Protein AF-A0A2V9D4E3-F1 (afdb_monomer_lite)

pLDDT: mean 81.46, std 15.46, range [29.5, 98.25]

Sequence (294 aa):
MSTGMGDPSKTGMSRGAMQSVETMTERMLYWLSLNTQVRALAERLLERFAVTVGDLPASAAHHHAEPGGLYRHSLEVALKALEEFEGNIAMELRSDGSVDSFRSSHNRPRWQYATFIAALCHDLGKLFELEVRGKGETWCPLDEPYAEFGRRTKTPVASWRPDRQHGAHAYVSGFLIHHVLSRQDIAFMGLPRVLHLGSCLADAHSKESASALSQMVSRGDQASVEQAQPAIAVQPDSKVGRLLQTFQELIANGEMGVNGPGAQVYVEGDKAAVVVPISIAMARDRLAAKRIVL

Foldseek 3Di:
DDDDQPDPVQQQDDPVLSVVLVVLLVLLLVLLVVDVLSSVLVSLLLSLLCQQCRQCALDCPAQRRGGCSLQSLLSLLLSQLSVVCVVDQPFDADPVRHTPPVCSVVQSSLVSSLLNLLSNLQQSLVVVQKWKDAPRDTDDSLPGGPNVVCVVRVDIDIDGDPPDDPLPSRACSLSNCVSRDDPSSCVSNDDVSVVVSNCLSRDSPPVVDQDPSVVSSVVSSVVSSVVSPDPPPLPCPDPVNLLVVLLVVCVVVCVAPEPDDVHQWYDDDPDIDGNPPVSVVSSCVVCVVVVHDD

Structure (mmCIF, N/CA/C/O backbone):
data_AF-A0A2V9D4E3-F1
#
_entry.id   AF-A0A2V9D4E3-F1
#
loop_
_atom_site.group_PDB
_atom_site.id
_atom_site.type_symbol
_atom_site.label_atom_id
_atom_site.label_alt_id
_atom_site.label_comp_id
_atom_site.label_asym_id
_atom_site.label_entity_id
_atom_site.label_seq_id
_atom_site.pdbx_PDB_ins_code
_atom_site.Cartn_x
_atom_site.Cartn_y
_atom_site.Cartn_z
_atom_site.occupancy
_atom_site.B_iso_or_equiv
_atom_site.auth_seq_id
_atom_site.auth_comp_id
_atom_site.auth_asym_id
_atom_site.auth_atom_id
_atom_site.pdbx_PDB_model_num
ATOM 1 N N . MET A 1 1 ? -9.207 21.050 -18.126 1.00 31.72 1 MET A N 1
ATOM 2 C CA . MET A 1 1 ? -10.172 20.897 -17.019 1.00 31.72 1 MET A CA 1
ATOM 3 C C . MET A 1 1 ? -9.475 20.089 -15.944 1.00 31.72 1 MET A C 1
ATOM 5 O O . MET A 1 1 ? -9.058 18.979 -16.232 1.00 31.72 1 MET A O 1
ATOM 9 N N . SER A 1 2 ? -9.221 20.717 -14.797 1.00 29.50 2 SER A N 1
ATOM 10 C CA . SER A 1 2 ? -8.464 20.157 -13.674 1.00 29.50 2 SER A CA 1
ATOM 11 C C . SER A 1 2 ? -9.203 18.945 -13.101 1.00 29.50 2 SER A C 1
ATOM 13 O O . SER A 1 2 ? -10.293 19.099 -12.553 1.00 29.50 2 SER A O 1
ATOM 15 N N . THR A 1 3 ? -8.668 17.741 -13.297 1.00 31.36 3 THR A N 1
ATOM 16 C CA . THR A 1 3 ? -9.138 16.527 -12.622 1.00 31.36 3 THR A CA 1
ATOM 17 C C . THR A 1 3 ? -8.530 16.530 -11.230 1.00 31.36 3 THR A C 1
ATOM 19 O O . THR A 1 3 ? -7.316 16.416 -11.086 1.00 31.36 3 THR A O 1
ATOM 22 N N . GLY A 1 4 ? -9.376 16.778 -10.230 1.00 30.09 4 GLY A N 1
ATOM 23 C CA . GLY A 1 4 ? -8.972 16.894 -8.839 1.00 30.09 4 GLY A CA 1
ATOM 24 C C . GLY A 1 4 ? -8.319 15.613 -8.342 1.00 30.09 4 GLY A C 1
ATOM 25 O O . GLY A 1 4 ? -8.959 14.565 -8.320 1.00 30.09 4 GLY A O 1
ATOM 26 N N . MET A 1 5 ? -7.067 15.757 -7.910 1.00 39.12 5 MET A N 1
ATOM 27 C CA . MET A 1 5 ? -6.419 14.882 -6.938 1.00 39.12 5 MET A CA 1
ATOM 28 C C . MET A 1 5 ? -7.439 14.591 -5.830 1.00 39.12 5 MET A C 1
ATOM 30 O O . MET A 1 5 ? -8.065 15.528 -5.324 1.00 39.12 5 MET A O 1
ATOM 34 N N . GLY A 1 6 ? -7.678 13.314 -5.521 1.00 40.91 6 GLY A N 1
ATOM 35 C CA . GLY A 1 6 ? -8.657 12.903 -4.514 1.00 40.91 6 GLY A CA 1
ATOM 36 C C . GLY A 1 6 ? -8.494 13.720 -3.231 1.00 40.91 6 GLY A C 1
ATOM 37 O O . GLY A 1 6 ? -7.440 13.681 -2.609 1.00 40.91 6 GLY A O 1
ATOM 38 N N . ASP A 1 7 ? -9.523 14.499 -2.895 1.00 42.72 7 ASP A N 1
ATOM 39 C CA . ASP A 1 7 ? -9.506 15.483 -1.814 1.00 42.72 7 ASP A CA 1
ATOM 40 C C . ASP A 1 7 ? -9.084 14.839 -0.471 1.00 42.72 7 ASP A C 1
ATOM 42 O O . ASP A 1 7 ? -9.860 14.054 0.093 1.00 42.72 7 ASP A O 1
ATOM 46 N N . PRO A 1 8 ? -7.885 15.164 0.060 1.00 41.62 8 PRO A N 1
ATOM 47 C CA . PRO A 1 8 ? -7.390 14.610 1.314 1.00 41.62 8 PRO A CA 1
ATOM 48 C C . PRO A 1 8 ? -8.209 15.060 2.532 1.00 41.62 8 PRO A C 1
ATOM 50 O O . PRO A 1 8 ? -8.033 14.514 3.616 1.00 41.62 8 PRO A O 1
ATOM 53 N N . SER A 1 9 ? -9.147 16.006 2.388 1.00 40.81 9 SER A N 1
ATOM 54 C CA . SER A 1 9 ? -10.051 16.411 3.474 1.00 40.81 9 SER A CA 1
ATOM 55 C C . SER A 1 9 ? -11.033 15.311 3.910 1.00 40.81 9 SER A C 1
ATOM 57 O O . SER A 1 9 ? -11.685 15.439 4.947 1.00 40.81 9 SER A O 1
ATOM 59 N N . LYS A 1 10 ? -11.137 14.210 3.151 1.00 46.00 10 LYS A N 1
ATOM 60 C CA . LYS A 1 10 ? -12.087 13.112 3.402 1.00 46.00 10 LYS A CA 1
ATOM 61 C C . LYS A 1 10 ? -11.540 11.963 4.256 1.00 46.00 10 LYS A C 1
ATOM 63 O O . LYS A 1 10 ? -12.295 11.040 4.540 1.00 46.00 10 LYS A O 1
ATOM 68 N N . THR A 1 11 ? -10.273 12.003 4.673 1.00 52.34 11 THR A N 1
ATOM 69 C CA . THR A 1 11 ? -9.617 10.928 5.449 1.00 52.34 11 THR A CA 1
ATOM 70 C C . THR A 1 11 ? -9.711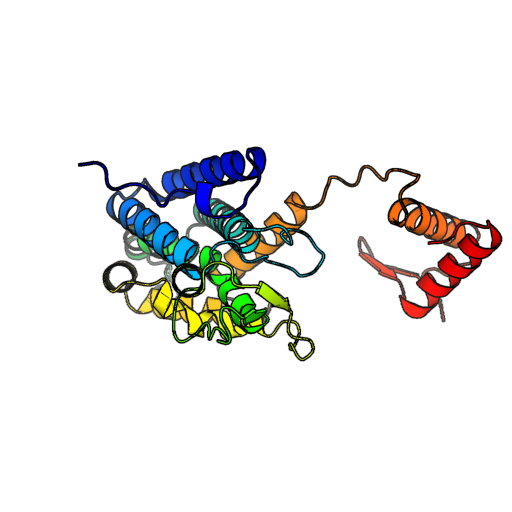 11.103 6.970 1.00 52.34 11 THR A C 1
ATOM 72 O O . THR A 1 11 ? -9.122 10.325 7.712 1.00 52.34 11 THR A O 1
ATOM 75 N N . GLY A 1 12 ? -10.408 12.134 7.466 1.00 56.38 12 GLY A N 1
ATOM 76 C CA . GLY A 1 12 ? -10.521 12.400 8.910 1.00 56.38 12 GLY A CA 1
ATOM 77 C C . GLY A 1 12 ? -9.199 12.800 9.588 1.00 56.38 12 GLY A C 1
ATOM 78 O O . GLY A 1 12 ? -9.127 12.860 10.815 1.00 56.38 12 GLY A O 1
ATOM 79 N N . MET A 1 13 ? -8.153 13.075 8.803 1.00 63.69 13 MET A N 1
ATOM 80 C CA . MET A 1 13 ? -6.807 13.380 9.285 1.00 63.69 13 MET A CA 1
ATOM 81 C C . MET A 1 13 ? -6.700 14.801 9.855 1.00 63.69 13 MET A C 1
ATOM 83 O O . MET A 1 13 ? -7.366 15.736 9.409 1.00 63.69 13 MET A O 1
ATOM 87 N N . SER A 1 14 ? -5.810 14.993 10.834 1.00 72.12 14 SER A N 1
ATOM 88 C CA . SER A 1 14 ? -5.508 16.330 11.361 1.00 72.12 14 SER A CA 1
ATOM 89 C C . SER A 1 14 ? -4.798 17.199 10.313 1.00 72.12 14 SER A C 1
ATOM 91 O O . SER A 1 14 ? -4.088 16.694 9.443 1.00 72.12 14 SER A O 1
ATOM 93 N N . ARG A 1 15 ? -4.911 18.529 10.428 1.00 66.50 15 ARG A N 1
ATOM 94 C CA . ARG A 1 15 ? -4.305 19.480 9.473 1.00 66.50 15 ARG A CA 1
ATOM 95 C C . ARG A 1 15 ? -2.789 19.298 9.303 1.00 66.50 15 ARG A C 1
ATOM 97 O O . ARG A 1 15 ? -2.284 19.420 8.194 1.00 66.50 15 ARG A O 1
ATOM 104 N N . GLY A 1 16 ? -2.069 18.990 10.385 1.00 67.81 16 GLY A N 1
ATOM 105 C CA . GLY A 1 16 ? -0.629 18.707 10.323 1.00 67.81 16 GLY A CA 1
ATOM 106 C C . GLY A 1 16 ? -0.314 17.372 9.640 1.00 67.81 16 GLY A C 1
ATOM 107 O O . GLY A 1 16 ? 0.638 17.283 8.869 1.00 67.81 16 GLY A O 1
ATOM 108 N N . ALA A 1 17 ? -1.146 16.349 9.858 1.00 68.88 17 ALA A N 1
ATOM 109 C CA . ALA A 1 17 ? -1.000 15.061 9.184 1.00 68.88 17 ALA A CA 1
ATOM 110 C C . ALA A 1 17 ? -1.290 15.170 7.676 1.00 68.88 17 ALA A C 1
ATOM 112 O O . ALA A 1 17 ? -0.569 14.579 6.878 1.00 68.88 17 ALA A O 1
ATOM 113 N N . MET A 1 18 ? -2.272 15.988 7.278 1.00 68.44 18 MET A N 1
ATOM 114 C CA . MET A 1 18 ? -2.552 16.281 5.867 1.00 68.44 18 MET A CA 1
ATOM 115 C C . MET A 1 18 ? -1.354 16.934 5.162 1.00 68.44 18 MET A C 1
ATOM 117 O O . MET A 1 18 ? -0.937 16.457 4.113 1.00 68.44 18 MET A O 1
ATOM 121 N N . GLN A 1 19 ? -0.739 17.958 5.764 1.00 67.31 19 GLN A N 1
ATOM 122 C CA . GLN A 1 19 ? 0.447 18.621 5.193 1.00 67.31 19 GLN A CA 1
ATOM 123 C C . GLN A 1 19 ? 1.634 17.662 5.037 1.00 67.31 19 GLN A C 1
ATOM 125 O O . GLN A 1 19 ? 2.362 17.707 4.044 1.00 67.31 19 GLN A O 1
ATOM 130 N N . SER A 1 20 ? 1.821 16.761 6.005 1.00 82.44 20 SER A N 1
ATOM 131 C CA . SER A 1 20 ? 2.841 15.718 5.918 1.00 82.44 20 SER A CA 1
ATOM 132 C C . SER A 1 20 ? 2.561 14.747 4.766 1.00 82.44 20 SER A C 1
ATOM 134 O O . SER A 1 20 ? 3.482 14.434 4.015 1.00 82.44 20 SER A O 1
ATOM 136 N N . VAL A 1 21 ? 1.313 14.300 4.592 1.00 84.38 21 VAL A N 1
ATOM 137 C CA . VAL A 1 21 ? 0.895 13.419 3.486 1.00 84.38 21 VAL A CA 1
ATOM 138 C C . VAL A 1 21 ? 1.086 14.077 2.122 1.00 84.38 21 VAL A C 1
ATOM 140 O O . VAL A 1 21 ? 1.607 13.434 1.209 1.00 84.38 21 VAL A O 1
ATOM 143 N N . GLU A 1 22 ? 0.715 15.349 1.981 1.00 85.06 22 GLU A N 1
ATOM 144 C CA . GLU A 1 22 ? 0.925 16.121 0.750 1.00 85.06 22 GLU A CA 1
ATOM 145 C C . GLU A 1 22 ? 2.418 16.193 0.410 1.00 85.06 22 GLU A C 1
ATOM 147 O O . GLU A 1 22 ? 2.824 15.809 -0.686 1.00 85.06 22 GLU A O 1
ATOM 152 N N . THR A 1 23 ? 3.252 16.545 1.393 1.00 88.06 23 THR A N 1
ATOM 153 C CA . THR A 1 23 ? 4.711 16.626 1.223 1.00 88.06 23 THR A CA 1
ATOM 154 C C . THR A 1 23 ? 5.321 15.279 0.811 1.00 88.06 23 THR A C 1
ATOM 156 O O . THR A 1 2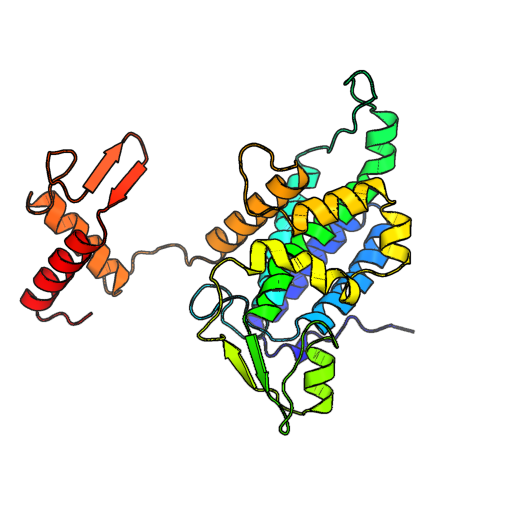3 ? 6.194 15.219 -0.055 1.00 88.06 23 THR A O 1
ATOM 159 N N . MET A 1 24 ? 4.880 14.172 1.420 1.00 89.31 24 MET A N 1
ATOM 160 C CA . MET A 1 24 ? 5.354 12.829 1.060 1.00 89.31 24 MET A CA 1
ATOM 161 C C . MET A 1 24 ? 4.934 12.446 -0.354 1.00 89.31 24 MET A C 1
ATOM 163 O O . MET A 1 24 ? 5.763 11.975 -1.131 1.00 89.31 24 MET A O 1
ATOM 167 N N . THR A 1 25 ? 3.677 12.715 -0.702 1.00 89.00 25 THR A N 1
ATOM 168 C CA . THR A 1 25 ? 3.134 12.458 -2.038 1.00 89.00 25 THR A CA 1
ATOM 169 C C . THR A 1 25 ? 3.933 13.212 -3.098 1.00 89.00 25 THR A C 1
ATOM 171 O O . THR A 1 25 ? 4.367 12.616 -4.081 1.00 89.00 25 THR A O 1
ATOM 174 N N . GLU A 1 26 ? 4.215 14.496 -2.878 1.00 88.81 26 GLU A N 1
ATOM 175 C CA . GLU A 1 26 ? 5.028 15.306 -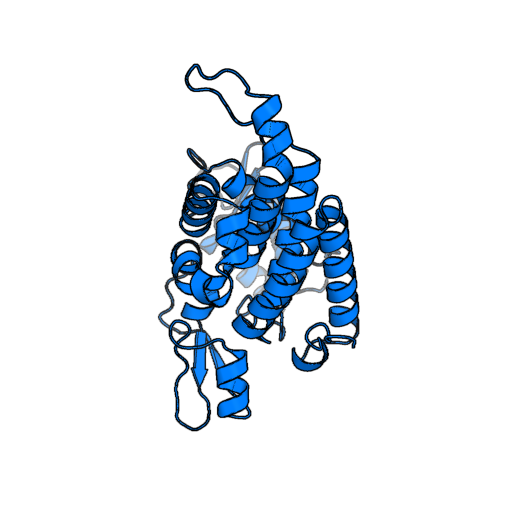3.789 1.00 88.81 26 GLU A CA 1
ATOM 176 C C . GLU A 1 26 ? 6.441 14.743 -3.967 1.00 88.81 26 GLU A C 1
ATOM 178 O O . GLU A 1 26 ? 6.921 14.631 -5.096 1.00 88.81 26 GLU A O 1
ATOM 183 N N . ARG A 1 27 ? 7.097 14.327 -2.877 1.00 90.31 27 ARG A N 1
ATOM 184 C CA . ARG A 1 27 ? 8.435 13.713 -2.929 1.00 90.31 27 ARG A CA 1
ATOM 185 C C . ARG A 1 27 ? 8.438 12.381 -3.674 1.00 90.31 27 ARG A C 1
ATOM 187 O O . ARG A 1 27 ? 9.334 12.131 -4.476 1.00 90.31 27 ARG A O 1
ATOM 194 N N . MET A 1 28 ? 7.436 11.535 -3.451 1.00 91.00 28 MET A N 1
ATOM 195 C CA . MET A 1 28 ? 7.287 10.270 -4.175 1.00 91.00 28 MET A CA 1
ATOM 196 C C . MET A 1 28 ? 7.072 10.515 -5.669 1.00 91.00 28 MET A C 1
ATOM 198 O O . MET A 1 28 ? 7.752 9.925 -6.508 1.00 91.00 28 MET A O 1
ATOM 202 N N . LEU A 1 29 ? 6.166 11.432 -6.014 1.00 88.94 29 LEU A N 1
ATOM 203 C CA . LEU A 1 29 ? 5.900 11.802 -7.402 1.00 88.94 29 LEU A CA 1
ATOM 204 C C . LEU A 1 29 ? 7.097 12.491 -8.061 1.00 88.94 29 LEU A C 1
ATOM 206 O O . LEU A 1 29 ? 7.265 12.363 -9.272 1.00 88.94 29 LEU A O 1
ATOM 210 N N . TYR A 1 30 ? 7.945 13.183 -7.296 1.00 87.50 30 TYR A N 1
ATOM 211 C CA . TYR A 1 30 ? 9.222 13.708 -7.773 1.00 87.50 30 TYR A CA 1
ATOM 212 C C . TYR A 1 30 ? 10.166 12.575 -8.188 1.00 87.50 30 TYR A C 1
ATOM 214 O O . TYR A 1 30 ? 10.649 12.591 -9.320 1.00 87.50 30 TYR A O 1
ATOM 222 N N . TRP A 1 31 ? 10.355 11.549 -7.352 1.00 85.31 31 TRP A N 1
ATOM 223 C CA . TRP A 1 31 ? 11.180 10.388 -7.715 1.00 85.31 31 TRP A CA 1
ATOM 224 C C . TRP A 1 31 ? 10.677 9.681 -8.978 1.00 85.31 31 TRP A C 1
ATOM 226 O O . TRP A 1 31 ? 11.457 9.321 -9.860 1.00 85.31 31 TRP A O 1
ATOM 236 N N . LEU A 1 32 ? 9.357 9.568 -9.113 1.00 86.50 32 LEU A N 1
ATOM 237 C CA . LEU A 1 32 ? 8.693 8.944 -10.257 1.00 86.50 32 LEU A CA 1
ATOM 238 C C . LEU A 1 32 ? 8.622 9.855 -11.500 1.00 86.50 32 LEU A C 1
ATOM 240 O O . LEU A 1 32 ? 8.250 9.397 -12.580 1.00 86.50 32 LEU A O 1
ATOM 244 N N . SER A 1 33 ? 8.981 11.140 -11.382 1.00 80.94 33 SER A N 1
ATOM 245 C CA . SER A 1 33 ? 8.822 12.138 -12.454 1.00 80.94 33 SER A CA 1
ATOM 246 C C . SER A 1 33 ? 9.849 12.047 -13.577 1.00 80.94 33 SER A C 1
ATOM 248 O O . SER A 1 33 ? 9.612 12.604 -14.649 1.00 80.94 33 SER A O 1
ATOM 250 N N . LEU A 1 34 ? 10.938 11.293 -13.383 1.00 76.94 34 LEU A N 1
ATOM 251 C CA . LEU A 1 34 ? 11.935 11.037 -14.429 1.00 76.94 34 LEU A CA 1
ATOM 252 C C . LEU A 1 34 ? 11.320 10.359 -15.665 1.00 76.94 34 LEU A C 1
ATOM 254 O O . LEU A 1 34 ? 11.857 10.460 -16.767 1.00 76.94 34 LEU A O 1
ATOM 258 N N . ASN A 1 35 ? 10.170 9.701 -15.497 1.00 84.81 35 ASN A N 1
ATOM 259 C CA . ASN A 1 35 ? 9.340 9.216 -16.583 1.00 84.81 35 ASN A CA 1
ATOM 260 C C . ASN A 1 35 ? 7.903 9.741 -16.415 1.00 84.81 35 ASN A C 1
ATOM 262 O O . ASN A 1 35 ? 7.187 9.371 -15.486 1.00 84.81 35 ASN A O 1
ATOM 266 N N . THR A 1 36 ? 7.450 10.583 -17.346 1.00 88.50 36 THR A N 1
ATOM 267 C CA . THR A 1 36 ? 6.125 11.227 -17.276 1.00 88.50 36 THR A CA 1
ATOM 268 C C . THR A 1 36 ? 4.966 10.230 -17.299 1.00 88.50 36 THR A C 1
ATOM 270 O O . THR A 1 36 ? 3.938 10.469 -16.664 1.00 88.50 36 THR A O 1
ATOM 273 N N . GLN A 1 37 ? 5.131 9.088 -17.976 1.00 92.44 37 GLN A N 1
ATOM 274 C CA . GLN A 1 37 ? 4.147 8.009 -17.959 1.00 92.44 37 GLN A CA 1
ATOM 275 C C . GLN A 1 37 ? 4.065 7.364 -16.570 1.00 92.44 37 GLN A C 1
ATOM 277 O O . GLN A 1 37 ? 2.959 7.138 -16.085 1.00 92.44 37 GLN A O 1
ATOM 282 N N . VAL A 1 38 ? 5.208 7.109 -15.919 1.00 92.88 38 VAL A N 1
ATOM 283 C CA . VAL A 1 38 ? 5.257 6.543 -14.558 1.00 92.88 38 VAL A CA 1
ATOM 284 C C . VAL A 1 38 ? 4.566 7.465 -13.568 1.00 92.88 38 VAL A C 1
ATOM 286 O O . VAL A 1 38 ? 3.699 7.010 -12.827 1.00 92.88 38 VAL A O 1
ATOM 289 N N . ARG A 1 39 ? 4.886 8.763 -13.595 1.00 93.56 39 ARG A N 1
ATOM 290 C CA . ARG A 1 39 ? 4.235 9.749 -12.727 1.00 93.56 39 ARG A CA 1
ATOM 291 C C . ARG A 1 39 ? 2.714 9.730 -12.879 1.00 93.56 39 ARG A C 1
ATOM 293 O O . ARG A 1 39 ? 2.007 9.609 -11.886 1.00 93.56 39 ARG A O 1
ATOM 300 N N . ALA A 1 40 ? 2.213 9.778 -14.114 1.00 94.81 40 ALA A N 1
ATOM 301 C CA . ALA A 1 40 ? 0.775 9.787 -14.371 1.00 94.81 40 ALA A CA 1
ATOM 302 C C . ALA A 1 40 ? 0.083 8.480 -13.932 1.00 94.81 40 ALA A C 1
ATOM 304 O O . ALA A 1 40 ? -1.072 8.499 -13.506 1.00 94.81 40 ALA A O 1
ATOM 305 N N . LEU A 1 41 ? 0.762 7.333 -14.052 1.00 97.56 41 LEU A N 1
ATOM 306 C CA . LEU A 1 41 ? 0.258 6.055 -13.542 1.00 97.56 41 LEU A CA 1
ATOM 307 C C . LEU A 1 41 ? 0.239 6.032 -12.009 1.00 97.56 41 LEU A C 1
ATOM 309 O O . LEU A 1 41 ? -0.729 5.554 -11.421 1.00 97.56 41 LEU A O 1
ATOM 313 N N . ALA A 1 42 ? 1.272 6.575 -11.366 1.00 97.12 42 ALA A N 1
ATOM 314 C CA . ALA A 1 42 ? 1.369 6.659 -9.916 1.00 97.12 42 ALA A CA 1
ATOM 315 C C . ALA A 1 42 ? 0.295 7.566 -9.305 1.00 97.12 42 ALA A C 1
ATOM 317 O O . ALA A 1 42 ? -0.359 7.147 -8.358 1.00 97.12 42 ALA A O 1
ATOM 318 N N . GLU A 1 43 ? 0.038 8.742 -9.886 1.00 96.38 43 GLU A N 1
ATOM 319 C CA . GLU A 1 43 ? -1.037 9.653 -9.455 1.00 96.38 43 GLU A CA 1
ATOM 320 C C . GLU A 1 43 ? -2.398 8.938 -9.441 1.00 96.38 43 GLU A C 1
ATOM 322 O O . GLU A 1 43 ? -3.078 8.892 -8.417 1.00 96.38 43 GLU A O 1
ATOM 327 N N . ARG A 1 44 ? -2.754 8.262 -10.542 1.00 97.88 44 ARG A N 1
ATOM 328 C CA . ARG A 1 44 ? -4.011 7.499 -10.622 1.00 97.88 44 ARG A CA 1
ATOM 329 C C . ARG A 1 44 ? -4.049 6.308 -9.661 1.00 97.88 44 ARG A C 1
ATOM 331 O O . ARG A 1 44 ? -5.126 5.899 -9.234 1.00 97.88 44 ARG A O 1
ATOM 338 N N . LEU A 1 45 ? -2.903 5.689 -9.385 1.00 98.19 45 LEU A N 1
ATOM 339 C CA . LEU A 1 45 ? -2.818 4.554 -8.468 1.00 98.19 45 LEU A CA 1
ATOM 340 C C . LEU A 1 45 ? -3.000 4.999 -7.016 1.00 98.19 45 LEU A C 1
ATOM 342 O O . LEU A 1 45 ? -3.728 4.338 -6.282 1.00 98.19 45 LEU A O 1
ATOM 346 N N . LEU A 1 46 ? -2.425 6.142 -6.631 1.00 97.81 46 LEU A N 1
ATOM 347 C CA . LEU A 1 46 ? -2.638 6.759 -5.321 1.00 97.81 46 LEU A CA 1
ATOM 348 C C . LEU A 1 46 ? -4.117 7.073 -5.077 1.00 97.81 46 LEU A C 1
ATOM 350 O O . LEU A 1 46 ? -4.623 6.793 -3.996 1.00 97.81 46 LEU A O 1
ATOM 354 N N . GLU A 1 47 ? -4.836 7.569 -6.088 1.00 97.25 47 GLU A N 1
ATOM 355 C CA . GLU A 1 47 ? -6.284 7.800 -5.993 1.00 97.25 47 GLU A CA 1
ATOM 356 C C . GLU A 1 47 ? -7.059 6.503 -5.718 1.00 97.25 47 GLU A C 1
ATOM 358 O O . GLU A 1 47 ? -7.893 6.453 -4.812 1.00 97.25 47 GLU A O 1
ATOM 363 N N . ARG A 1 48 ? -6.766 5.426 -6.462 1.00 98.25 48 ARG A N 1
ATOM 364 C CA . ARG A 1 48 ? -7.397 4.112 -6.236 1.00 98.25 48 ARG A CA 1
ATOM 365 C C . ARG A 1 48 ? -7.048 3.544 -4.866 1.00 98.25 48 ARG A C 1
ATOM 367 O O . ARG A 1 48 ? -7.921 3.009 -4.182 1.00 98.25 48 ARG A O 1
ATOM 374 N N . PHE A 1 49 ? -5.799 3.696 -4.440 1.00 98.25 49 PHE A N 1
ATOM 375 C CA . PHE A 1 49 ? -5.350 3.265 -3.124 1.00 98.25 49 PHE A CA 1
ATOM 376 C C . PHE A 1 49 ? -6.074 4.027 -2.005 1.00 98.25 49 PHE A C 1
ATOM 378 O O . PHE A 1 49 ? -6.628 3.398 -1.108 1.00 98.25 49 PHE A O 1
ATOM 385 N N . ALA A 1 50 ? -6.188 5.355 -2.108 1.00 96.88 50 ALA A N 1
ATOM 386 C CA . ALA A 1 50 ? -6.933 6.185 -1.159 1.00 96.88 50 ALA A CA 1
ATOM 387 C C . ALA A 1 50 ? -8.413 5.776 -1.059 1.00 96.88 50 ALA A C 1
ATOM 389 O O . ALA A 1 50 ? -8.972 5.729 0.034 1.00 96.88 50 ALA A O 1
ATOM 390 N N . VAL A 1 51 ? -9.050 5.422 -2.180 1.00 96.81 51 VAL A N 1
ATOM 391 C CA . VAL A 1 51 ? -10.426 4.889 -2.196 1.00 96.81 51 VAL A CA 1
ATOM 392 C C . VAL A 1 51 ? -10.509 3.499 -1.550 1.00 96.81 51 VAL A C 1
ATOM 394 O O . VAL A 1 51 ? -11.496 3.190 -0.879 1.00 96.81 51 VAL A O 1
ATOM 397 N N . THR A 1 52 ? -9.471 2.677 -1.716 1.00 97.81 52 THR A N 1
ATOM 398 C CA . THR A 1 52 ? -9.389 1.316 -1.161 1.00 97.81 52 THR A CA 1
ATOM 399 C C . THR A 1 52 ? -9.290 1.321 0.359 1.00 97.81 52 THR A C 1
ATOM 401 O O . THR A 1 52 ? -10.031 0.578 0.999 1.00 97.81 52 THR A O 1
ATOM 404 N N . VAL A 1 53 ? -8.424 2.163 0.934 1.00 96.44 53 VAL A N 1
ATOM 405 C CA . VAL A 1 53 ? -8.134 2.153 2.381 1.00 96.44 53 VAL A CA 1
ATOM 406 C C . VAL A 1 53 ? -8.858 3.247 3.174 1.00 96.44 53 VAL A C 1
ATOM 408 O O . VAL A 1 53 ? -9.085 3.077 4.366 1.00 96.44 53 VAL A O 1
ATOM 411 N N . GLY A 1 54 ? -9.240 4.359 2.538 1.00 93.56 54 GLY A N 1
ATOM 412 C CA . GLY A 1 54 ? -9.921 5.495 3.169 1.00 93.56 54 GLY A CA 1
ATOM 413 C C . GLY A 1 54 ? -9.265 5.988 4.461 1.00 93.56 54 GLY A C 1
ATOM 414 O O . GLY A 1 54 ? -8.081 6.317 4.479 1.00 93.56 54 GLY A O 1
ATOM 415 N N . ASP A 1 55 ? -10.056 6.071 5.532 1.00 92.06 55 ASP A N 1
ATOM 416 C CA . ASP A 1 55 ? -9.635 6.533 6.859 1.00 92.06 55 ASP A CA 1
ATOM 417 C C . ASP A 1 55 ? -9.294 5.388 7.830 1.00 92.06 55 ASP A C 1
ATOM 419 O O . ASP A 1 55 ? -9.188 5.611 9.037 1.00 92.06 55 ASP A O 1
ATOM 423 N N . LEU A 1 56 ? -9.078 4.167 7.328 1.00 93.62 56 LEU A N 1
ATOM 424 C CA . LEU A 1 56 ? -8.763 3.020 8.176 1.00 93.62 56 LEU A CA 1
ATOM 425 C C . LEU A 1 56 ? -7.418 3.194 8.919 1.00 93.62 56 LEU A C 1
ATOM 427 O O . LEU A 1 56 ? -6.446 3.715 8.353 1.00 93.62 56 LEU A O 1
ATOM 431 N N . PRO A 1 57 ? -7.329 2.731 10.181 1.00 90.69 57 PRO A N 1
ATOM 432 C CA . PRO A 1 57 ? -6.083 2.735 10.940 1.00 90.69 57 PRO A CA 1
ATOM 433 C C . PRO A 1 57 ? -5.140 1.620 10.465 1.00 90.69 57 PRO A C 1
ATOM 435 O O . PRO A 1 57 ? -5.583 0.551 10.044 1.00 90.69 57 PRO A O 1
ATOM 438 N N . ALA A 1 58 ? -3.828 1.831 10.585 1.00 84.75 58 ALA A N 1
ATOM 439 C CA . ALA A 1 58 ? -2.824 0.805 10.284 1.00 84.75 58 ALA A CA 1
ATOM 440 C C . ALA A 1 58 ? -2.542 -0.125 11.474 1.00 84.75 58 ALA A C 1
ATOM 442 O O . ALA A 1 58 ? -1.895 -1.158 11.304 1.00 84.75 58 ALA A O 1
ATOM 443 N N . SER A 1 59 ? -2.955 0.246 12.689 1.00 80.75 59 SER A N 1
ATOM 444 C CA . SER A 1 59 ? -2.730 -0.550 13.898 1.00 80.75 59 SER A CA 1
ATOM 445 C C . SER A 1 59 ? -3.810 -0.316 14.960 1.00 80.75 59 SER A C 1
ATOM 447 O O . SER A 1 59 ? -4.568 0.649 14.900 1.00 80.75 59 SER A O 1
ATOM 449 N N . ALA A 1 60 ? -3.912 -1.228 15.933 1.00 70.81 60 ALA A N 1
ATOM 450 C CA . ALA A 1 60 ? -4.948 -1.162 16.967 1.00 70.81 60 ALA A CA 1
ATOM 451 C C . ALA A 1 60 ? -4.630 -0.214 18.129 1.00 70.81 60 ALA A C 1
ATOM 453 O O . ALA A 1 60 ? -5.548 0.321 18.743 1.00 70.81 60 ALA A O 1
ATOM 454 N N . ALA A 1 61 ? -3.350 -0.041 18.460 1.00 62.78 61 ALA A N 1
ATOM 455 C CA . ALA A 1 61 ? -2.921 0.726 19.632 1.00 62.78 61 ALA A CA 1
ATOM 456 C C . ALA A 1 61 ? -1.501 1.309 19.499 1.00 62.78 61 ALA A C 1
ATOM 458 O O . ALA A 1 61 ? -0.924 1.749 20.493 1.00 62.78 61 ALA A O 1
ATOM 459 N N . HIS A 1 62 ? -0.911 1.274 18.303 1.00 66.75 62 HIS A N 1
ATOM 460 C CA . HIS A 1 62 ? 0.476 1.678 18.068 1.00 66.75 62 HIS A CA 1
ATOM 461 C C . HIS A 1 62 ? 0.543 2.887 17.128 1.00 66.75 62 HIS A C 1
ATOM 463 O O . HIS A 1 62 ? -0.449 3.586 16.918 1.00 66.75 62 HIS A O 1
ATOM 469 N N . HIS A 1 63 ? 1.728 3.147 16.574 1.00 71.75 63 HIS A N 1
ATOM 470 C CA . HIS A 1 63 ? 1.912 4.119 15.502 1.00 71.75 63 HIS A CA 1
ATOM 471 C C . HIS A 1 63 ? 0.908 3.847 14.371 1.00 71.75 63 HIS A C 1
ATOM 473 O O . HIS A 1 63 ? 0.602 2.689 14.064 1.00 71.75 63 HIS A O 1
ATOM 479 N N . HIS A 1 64 ? 0.345 4.918 13.812 1.00 80.38 64 HIS A N 1
ATOM 480 C CA . HIS A 1 64 ? -0.673 4.870 12.760 1.00 80.38 64 HIS A CA 1
ATOM 481 C C . HIS A 1 64 ? -2.034 4.275 13.173 1.00 80.38 64 HIS A C 1
ATOM 483 O O . HIS A 1 64 ? -2.765 3.759 12.327 1.00 80.38 64 HIS A O 1
ATOM 489 N N . ALA A 1 65 ? -2.397 4.321 14.460 1.00 81.81 65 ALA A N 1
ATOM 490 C CA . ALA A 1 65 ? -3.741 3.955 14.928 1.00 81.81 65 ALA A CA 1
ATOM 491 C C . ALA A 1 65 ? -4.793 5.061 14.697 1.00 81.81 65 ALA A C 1
ATOM 493 O O . ALA A 1 65 ? -5.984 4.839 14.910 1.00 81.81 65 ALA A O 1
ATOM 494 N N . GLU A 1 66 ? -4.370 6.259 14.287 1.00 85.62 66 GLU A N 1
ATOM 495 C CA . GLU A 1 66 ? -5.257 7.370 13.950 1.00 85.62 66 GLU A CA 1
ATOM 496 C C . GLU A 1 66 ? -6.060 7.132 12.653 1.00 85.62 66 GLU A C 1
ATOM 498 O O . GLU A 1 66 ? -5.644 6.335 11.804 1.00 85.62 66 GLU A O 1
ATOM 503 N N . PRO A 1 67 ? -7.183 7.853 12.449 1.00 86.81 67 PRO A N 1
ATOM 504 C CA . PRO A 1 67 ? -7.883 7.865 11.167 1.00 86.81 67 PRO A CA 1
ATOM 505 C C . PRO A 1 67 ? -6.946 8.224 10.006 1.00 86.81 67 PRO A C 1
ATOM 507 O O . PRO A 1 67 ? -6.190 9.196 10.081 1.00 86.81 67 PRO A O 1
ATOM 510 N N . GLY A 1 68 ? -6.976 7.418 8.945 1.00 89.81 68 GLY A N 1
ATOM 511 C CA . GLY A 1 68 ? -6.092 7.537 7.780 1.00 89.81 68 GLY A CA 1
ATOM 512 C C . GLY A 1 68 ? -4.669 7.018 8.007 1.00 89.81 68 GLY A C 1
ATOM 513 O O . GLY A 1 68 ? -3.818 7.158 7.124 1.00 89.81 68 GLY A O 1
ATOM 514 N N . GLY A 1 69 ? -4.394 6.400 9.160 1.00 91.25 69 GLY A N 1
ATOM 515 C CA . GLY A 1 69 ? -3.076 5.880 9.508 1.00 91.25 69 GLY A CA 1
ATOM 516 C C . GLY A 1 69 ? -2.545 4.860 8.499 1.00 91.25 69 GLY A C 1
ATOM 517 O O . GLY A 1 69 ? -1.363 4.904 8.167 1.00 91.25 69 GLY A O 1
ATOM 518 N N . LEU A 1 70 ? -3.401 3.990 7.942 1.00 93.38 70 LEU A N 1
ATOM 519 C CA . LEU A 1 70 ? -2.969 2.994 6.952 1.00 93.38 70 LEU A CA 1
ATOM 520 C C . LEU A 1 70 ? -2.502 3.640 5.646 1.00 93.38 70 LEU A C 1
ATOM 522 O O . LEU A 1 70 ? -1.473 3.248 5.094 1.00 93.38 70 LEU A O 1
ATOM 526 N N . TYR A 1 71 ? -3.228 4.657 5.175 1.00 95.25 71 TYR A N 1
ATOM 527 C CA . TYR A 1 71 ? -2.834 5.419 3.993 1.00 95.25 71 TYR A CA 1
ATOM 528 C C . TYR A 1 71 ? -1.482 6.100 4.219 1.00 95.25 71 TYR A C 1
ATOM 530 O O . TYR A 1 71 ? -0.568 5.957 3.411 1.00 95.25 71 TYR A O 1
ATOM 538 N N . ARG A 1 72 ? -1.336 6.782 5.361 1.00 93.19 72 ARG A N 1
ATOM 539 C CA . ARG A 1 72 ? -0.105 7.479 5.736 1.00 93.19 72 ARG A CA 1
ATOM 540 C C . ARG A 1 72 ? 1.101 6.540 5.819 1.00 93.19 72 ARG A C 1
ATOM 542 O O . ARG A 1 72 ? 2.102 6.816 5.166 1.00 93.19 72 ARG A O 1
ATOM 549 N N . HIS A 1 73 ? 0.990 5.446 6.575 1.00 93.25 73 HIS A N 1
ATOM 550 C CA . HIS A 1 73 ? 2.052 4.441 6.719 1.00 93.25 73 HIS A CA 1
ATOM 551 C C . HIS A 1 73 ? 2.505 3.923 5.354 1.00 93.25 73 HIS A C 1
ATOM 553 O O . HIS A 1 73 ? 3.687 3.926 5.031 1.00 93.25 73 HIS A O 1
ATOM 559 N N . SER A 1 74 ? 1.550 3.579 4.491 1.00 95.31 74 SER A N 1
ATOM 560 C CA . SER A 1 74 ? 1.846 3.063 3.152 1.00 95.31 74 SER A CA 1
ATOM 561 C C . SER A 1 74 ? 2.618 4.067 2.283 1.00 95.31 74 SER A C 1
ATOM 563 O O . SER A 1 74 ? 3.500 3.666 1.523 1.00 95.31 74 SER A O 1
ATOM 565 N N . LEU A 1 75 ? 2.336 5.372 2.405 1.00 95.81 75 LEU A N 1
ATOM 566 C CA . LEU A 1 75 ? 3.116 6.419 1.733 1.00 95.81 75 LEU A CA 1
ATOM 567 C C . LEU A 1 75 ? 4.530 6.554 2.307 1.00 95.81 75 LEU A C 1
ATOM 569 O O . LEU A 1 75 ? 5.476 6.744 1.544 1.00 95.81 75 LEU A O 1
ATOM 573 N N . GLU A 1 76 ? 4.688 6.444 3.626 1.00 93.75 76 GLU A N 1
ATOM 574 C CA . GLU A 1 76 ? 5.997 6.488 4.287 1.00 93.75 76 GLU A CA 1
ATOM 575 C C . GLU A 1 76 ? 6.885 5.331 3.801 1.00 93.75 76 GLU A C 1
ATOM 577 O O . GLU A 1 76 ? 8.005 5.571 3.337 1.00 93.75 76 GLU A O 1
ATOM 582 N N . VAL A 1 77 ? 6.356 4.101 3.790 1.00 94.81 77 VAL A N 1
ATOM 583 C CA . VAL A 1 77 ? 7.059 2.918 3.265 1.00 94.81 77 VAL A CA 1
ATOM 584 C C . VAL A 1 77 ? 7.382 3.078 1.780 1.00 94.81 77 VAL A C 1
ATOM 586 O O . VAL A 1 77 ? 8.510 2.817 1.360 1.00 94.81 77 VAL A O 1
ATOM 589 N N . ALA A 1 78 ? 6.433 3.560 0.973 1.00 96.12 78 ALA A N 1
ATOM 590 C CA . ALA A 1 78 ? 6.642 3.762 -0.458 1.00 96.12 78 ALA A CA 1
ATOM 591 C C . ALA A 1 78 ? 7.707 4.819 -0.773 1.00 96.12 78 ALA A C 1
ATOM 593 O O . ALA A 1 78 ? 8.540 4.601 -1.654 1.00 96.12 78 ALA A O 1
ATOM 594 N N . LEU A 1 79 ? 7.735 5.932 -0.038 1.00 94.50 79 LEU A N 1
ATOM 595 C CA . LEU A 1 79 ? 8.785 6.938 -0.175 1.00 94.50 79 LEU A CA 1
ATOM 596 C C . LEU A 1 79 ? 10.158 6.357 0.178 1.00 94.50 79 LEU A C 1
ATOM 598 O O . LEU A 1 79 ? 11.109 6.558 -0.574 1.00 94.50 79 LEU A O 1
ATOM 602 N N . LYS A 1 80 ? 10.261 5.610 1.281 1.00 92.50 80 LYS A N 1
ATOM 603 C CA . LYS A 1 80 ? 11.522 4.998 1.722 1.00 92.50 80 LYS A CA 1
ATOM 604 C C . LYS A 1 80 ? 12.036 3.953 0.738 1.00 92.50 80 LYS A C 1
ATOM 606 O O . LYS A 1 80 ? 13.210 3.979 0.379 1.00 92.50 80 LYS A O 1
ATOM 611 N N . ALA A 1 81 ? 11.152 3.091 0.242 1.00 93.00 81 ALA A N 1
ATOM 612 C CA . ALA A 1 81 ? 11.502 2.091 -0.758 1.00 93.00 81 ALA A CA 1
ATOM 613 C C . ALA A 1 81 ? 11.968 2.738 -2.077 1.00 93.00 81 ALA A C 1
ATOM 615 O O . ALA A 1 81 ? 12.896 2.240 -2.713 1.00 93.00 81 ALA A O 1
ATOM 616 N N . LEU A 1 82 ? 11.370 3.868 -2.479 1.00 92.25 82 LEU A N 1
ATOM 617 C CA . LEU A 1 82 ? 11.822 4.637 -3.643 1.00 92.25 82 LEU A CA 1
ATOM 618 C C . LEU A 1 82 ? 13.188 5.295 -3.420 1.00 92.25 82 LEU A C 1
ATOM 620 O O . LEU A 1 82 ? 14.046 5.197 -4.292 1.00 92.25 82 LEU A O 1
ATOM 624 N N . GLU A 1 83 ? 13.419 5.919 -2.262 1.00 90.69 83 GLU A N 1
ATOM 625 C CA . GLU A 1 83 ? 14.730 6.482 -1.900 1.00 90.69 83 GLU A CA 1
ATOM 626 C C . GLU A 1 83 ? 15.828 5.409 -1.952 1.00 90.69 83 GLU A C 1
ATOM 628 O O . GLU A 1 83 ? 16.911 5.632 -2.496 1.00 90.69 83 GLU A O 1
ATOM 633 N N . GLU A 1 84 ? 15.527 4.212 -1.450 1.00 90.06 84 GLU A N 1
ATOM 634 C CA . GLU A 1 84 ? 16.442 3.077 -1.490 1.00 90.06 84 GLU A CA 1
ATOM 635 C C . GLU A 1 84 ? 16.672 2.546 -2.915 1.00 90.06 84 GLU A C 1
ATOM 637 O O . GLU A 1 84 ? 17.804 2.216 -3.275 1.00 90.06 84 GLU A O 1
ATOM 642 N N . PHE A 1 85 ? 15.630 2.499 -3.749 1.00 89.00 85 PHE A N 1
ATOM 643 C CA . PHE A 1 85 ? 15.727 2.116 -5.162 1.00 89.00 85 PHE A CA 1
ATOM 644 C C . PHE A 1 85 ? 16.570 3.101 -5.993 1.00 89.00 85 PHE A C 1
ATOM 646 O O . PHE A 1 85 ? 17.204 2.731 -6.989 1.00 89.00 85 PHE A O 1
ATOM 653 N N . GLU A 1 86 ? 16.591 4.377 -5.615 1.00 84.81 86 GLU A N 1
ATOM 654 C CA . GLU A 1 86 ? 17.478 5.358 -6.241 1.00 84.81 86 GLU A CA 1
ATOM 655 C C . GLU A 1 86 ? 18.934 5.182 -5.815 1.00 84.81 86 GLU A C 1
ATOM 657 O O . GLU A 1 86 ? 19.830 5.334 -6.645 1.00 84.81 86 GLU A O 1
ATOM 662 N N . GLY A 1 87 ? 19.174 4.762 -4.571 1.00 79.00 87 GLY A N 1
ATOM 663 C CA . GLY A 1 87 ? 20.507 4.384 -4.098 1.00 79.00 87 GLY A CA 1
ATOM 664 C C . GLY A 1 87 ? 21.019 3.052 -4.660 1.00 79.00 87 GLY A C 1
ATOM 665 O O . GLY A 1 87 ? 22.230 2.863 -4.765 1.00 79.00 87 GLY A O 1
ATOM 666 N N . ASN A 1 88 ? 20.119 2.141 -5.050 1.00 75.06 88 ASN A N 1
ATOM 667 C CA . ASN A 1 88 ? 20.451 0.788 -5.496 1.00 75.06 88 ASN A CA 1
ATOM 668 C C . ASN A 1 88 ? 19.879 0.499 -6.889 1.00 75.06 88 ASN A C 1
ATOM 670 O O . ASN A 1 88 ? 18.677 0.309 -7.073 1.00 75.06 88 ASN A O 1
ATOM 674 N N . ILE A 1 89 ? 20.743 0.399 -7.901 1.00 60.53 89 ILE A N 1
ATOM 675 C CA . ILE A 1 89 ? 20.296 0.016 -9.243 1.00 60.53 89 ILE A CA 1
ATOM 676 C C . ILE A 1 89 ? 19.876 -1.459 -9.215 1.00 60.53 89 ILE A C 1
ATOM 678 O O . ILE A 1 89 ? 20.717 -2.341 -9.059 1.00 60.53 89 ILE A O 1
ATOM 682 N N . ALA A 1 90 ? 18.581 -1.738 -9.400 1.00 66.44 90 ALA A N 1
ATOM 683 C CA . ALA A 1 90 ? 18.104 -3.091 -9.674 1.00 66.44 90 ALA A CA 1
ATOM 684 C C . ALA A 1 90 ? 18.704 -3.572 -11.005 1.00 66.44 90 ALA A C 1
ATOM 686 O O . ALA A 1 90 ? 18.321 -3.104 -12.081 1.00 66.44 90 ALA A O 1
ATOM 687 N N . MET A 1 91 ? 19.681 -4.471 -10.916 1.00 74.06 91 MET A N 1
ATOM 688 C CA . MET A 1 91 ? 20.375 -5.034 -12.069 1.00 74.06 91 MET A CA 1
ATOM 689 C C . MET A 1 91 ? 19.629 -6.271 -12.557 1.00 74.06 91 MET A C 1
ATOM 691 O O . MET A 1 91 ? 19.423 -7.224 -11.808 1.00 74.06 91 MET A O 1
ATOM 695 N N . GLU A 1 92 ? 19.233 -6.271 -13.825 1.00 79.75 92 GLU A N 1
ATOM 696 C CA . GLU A 1 92 ? 18.727 -7.469 -14.478 1.00 79.75 92 GLU A CA 1
ATOM 697 C C . GLU A 1 92 ? 19.893 -8.312 -14.992 1.00 79.75 92 GLU A C 1
ATOM 699 O O . GLU A 1 92 ? 20.828 -7.802 -15.611 1.00 79.75 92 GLU A O 1
ATOM 704 N N . LEU A 1 93 ? 19.816 -9.618 -14.744 1.00 83.25 93 LEU A N 1
ATOM 705 C CA . LEU A 1 93 ? 20.813 -10.585 -15.184 1.00 83.25 93 LEU A CA 1
ATOM 706 C C . LEU A 1 93 ? 20.388 -11.250 -16.503 1.00 83.25 93 LEU A C 1
ATOM 708 O O . LEU A 1 93 ? 19.197 -11.387 -16.810 1.00 83.25 93 LEU A O 1
ATOM 712 N N . ARG A 1 94 ? 21.381 -11.662 -17.287 1.00 83.25 94 ARG A N 1
ATOM 713 C CA . ARG A 1 94 ? 21.266 -12.561 -18.437 1.00 83.25 94 ARG A CA 1
ATOM 714 C C . ARG A 1 94 ? 21.132 -14.010 -17.957 1.00 83.25 94 ARG A C 1
ATOM 716 O O . ARG A 1 94 ? 21.352 -14.317 -16.788 1.00 83.25 94 ARG A O 1
ATOM 723 N N . SER A 1 95 ? 20.809 -14.920 -18.875 1.00 86.12 95 SER A N 1
ATOM 724 C CA . SER A 1 95 ? 20.699 -16.358 -18.577 1.00 86.12 95 SER A CA 1
ATOM 725 C C . SER A 1 95 ? 22.007 -16.996 -18.099 1.00 86.12 95 SER A C 1
ATOM 727 O O . SER A 1 95 ? 21.965 -18.010 -17.417 1.00 86.12 95 SER A O 1
ATOM 729 N N . ASP A 1 96 ? 23.153 -16.409 -18.442 1.00 88.69 96 ASP A N 1
ATOM 730 C CA . ASP A 1 96 ? 24.482 -16.828 -17.980 1.00 88.69 96 ASP A CA 1
ATOM 731 C C . ASP A 1 96 ? 24.886 -16.202 -16.626 1.00 88.69 96 ASP A C 1
ATOM 733 O O . ASP A 1 96 ? 26.010 -16.391 -16.169 1.00 88.69 96 ASP A O 1
ATOM 737 N N . GLY A 1 97 ? 23.984 -15.447 -15.985 1.00 83.19 97 GLY A N 1
ATOM 738 C CA . GLY A 1 97 ? 24.225 -14.763 -14.713 1.00 83.19 97 GLY A CA 1
ATOM 739 C C . GLY A 1 97 ? 24.974 -13.432 -14.829 1.00 83.19 97 GLY A C 1
ATOM 740 O O . GLY A 1 97 ? 25.134 -12.747 -13.821 1.00 83.19 97 GLY A O 1
ATOM 741 N N . SER A 1 98 ? 25.406 -13.024 -16.027 1.00 85.12 98 SER A N 1
ATOM 742 C CA . SER A 1 98 ? 26.031 -11.714 -16.237 1.00 85.12 98 SER A CA 1
ATOM 743 C C . SER A 1 98 ? 25.007 -10.578 -16.175 1.00 85.12 98 SER A C 1
ATOM 745 O O . SER A 1 98 ? 23.823 -10.768 -16.439 1.00 85.12 98 SER A O 1
ATOM 747 N N . VAL A 1 99 ? 25.443 -9.364 -15.840 1.00 85.88 99 VAL A N 1
ATOM 748 C CA . VAL A 1 99 ? 24.566 -8.184 -15.835 1.00 85.88 99 VAL A CA 1
ATOM 749 C C . VAL A 1 99 ? 24.188 -7.791 -17.267 1.00 85.88 99 VAL A C 1
ATOM 751 O O . VAL A 1 99 ? 25.047 -7.604 -18.128 1.00 85.88 99 VAL A O 1
ATOM 754 N N . ASP A 1 100 ? 22.897 -7.573 -17.512 1.00 86.50 100 ASP A N 1
ATOM 755 C CA . ASP A 1 100 ? 22.398 -6.9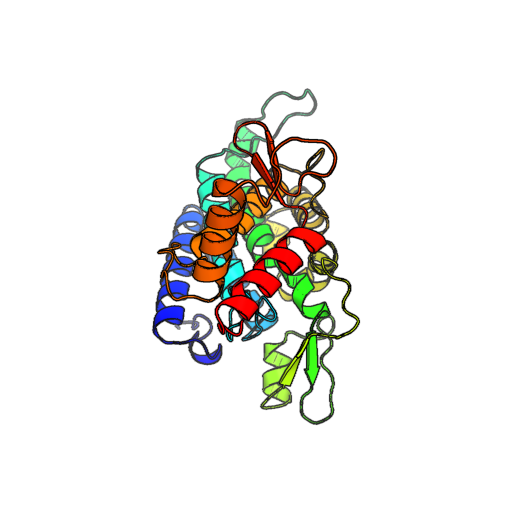50 -18.735 1.00 86.50 100 ASP A CA 1
ATOM 756 C C . ASP A 1 100 ? 22.187 -5.446 -18.528 1.00 86.50 100 ASP A C 1
ATOM 758 O O . ASP A 1 100 ? 21.090 -4.995 -18.195 1.00 86.50 100 ASP A O 1
ATOM 762 N N . SER A 1 101 ? 23.235 -4.644 -18.721 1.00 84.81 101 SER A N 1
ATOM 763 C CA . SER A 1 101 ? 23.184 -3.196 -18.469 1.00 84.81 101 SER A CA 1
ATOM 764 C C . SER A 1 101 ? 22.168 -2.464 -19.352 1.00 84.81 101 SER A C 1
ATOM 766 O O . SER A 1 101 ? 21.498 -1.541 -18.886 1.00 84.81 101 SER A O 1
ATOM 768 N N . PHE A 1 102 ? 22.015 -2.879 -20.616 1.00 82.12 102 PHE A N 1
ATOM 769 C CA . PHE A 1 102 ? 21.051 -2.262 -21.530 1.00 82.12 102 PHE A CA 1
ATOM 770 C C . PHE A 1 102 ? 19.624 -2.544 -21.071 1.00 82.12 102 PHE A C 1
ATOM 772 O O . PHE A 1 102 ? 18.814 -1.624 -20.929 1.00 82.12 102 PHE A O 1
ATOM 779 N N . ARG A 1 103 ? 19.332 -3.816 -20.783 1.00 85.12 103 ARG A N 1
ATOM 780 C CA . ARG A 1 103 ? 18.019 -4.230 -20.299 1.00 85.12 103 ARG A CA 1
ATOM 781 C C . ARG A 1 103 ? 17.718 -3.587 -18.947 1.00 85.12 103 ARG A C 1
ATOM 783 O O . ARG A 1 103 ? 16.649 -3.008 -18.812 1.00 85.12 103 ARG A O 1
ATOM 790 N N . SER A 1 104 ? 18.677 -3.567 -18.018 1.00 84.25 104 SER A N 1
ATOM 791 C CA . SER A 1 104 ? 18.567 -2.900 -16.709 1.00 84.25 104 SER A CA 1
ATOM 792 C C . SER A 1 104 ? 18.222 -1.416 -16.847 1.00 84.25 104 SER A C 1
ATOM 794 O O . SER A 1 104 ? 17.256 -0.954 -16.245 1.00 84.25 104 SER A O 1
ATOM 796 N N . SER A 1 105 ? 18.941 -0.677 -17.699 1.00 83.94 105 SER A N 1
ATOM 797 C CA . SER A 1 105 ? 18.672 0.744 -17.957 1.00 83.94 105 SER A CA 1
ATOM 798 C C . SER A 1 105 ? 17.281 0.963 -18.565 1.00 83.94 105 SER A C 1
ATOM 800 O O . SER A 1 105 ? 16.485 1.749 -18.049 1.00 83.94 105 SER A O 1
ATOM 802 N N . HIS A 1 106 ? 16.927 0.194 -19.600 1.00 87.06 106 HIS A N 1
ATOM 803 C CA . HIS A 1 106 ? 15.613 0.270 -20.247 1.00 87.06 106 HIS A CA 1
ATOM 804 C C . HIS A 1 106 ? 14.456 -0.073 -19.291 1.00 87.06 106 HIS A C 1
ATOM 806 O O . HIS A 1 106 ? 13.346 0.460 -19.394 1.00 87.06 106 HIS A O 1
ATOM 812 N N . ASN A 1 107 ? 14.698 -0.997 -18.364 1.00 90.62 107 ASN A N 1
ATOM 813 C CA . ASN A 1 107 ? 13.703 -1.536 -17.452 1.00 90.62 107 ASN A CA 1
ATOM 814 C C . ASN A 1 107 ? 13.642 -0.825 -16.103 1.00 90.62 107 ASN A C 1
ATOM 816 O O . ASN A 1 107 ? 12.677 -1.062 -15.369 1.00 90.62 107 ASN A O 1
ATOM 820 N N . ARG A 1 108 ? 14.593 0.065 -15.805 1.00 90.06 108 ARG A N 1
ATOM 821 C CA . ARG A 1 108 ? 14.677 0.795 -14.539 1.00 90.06 108 ARG A CA 1
ATOM 822 C C . ARG A 1 108 ? 13.369 1.504 -14.157 1.00 90.06 108 ARG A C 1
ATOM 824 O O . ARG A 1 108 ? 12.902 1.234 -13.056 1.00 90.06 108 ARG A O 1
ATOM 831 N N . PRO A 1 109 ? 12.698 2.295 -15.023 1.00 91.81 109 PRO A N 1
ATOM 832 C CA . PRO A 1 109 ? 11.463 2.994 -14.632 1.00 91.81 109 PRO A CA 1
ATOM 833 C C . PRO A 1 109 ? 10.311 2.050 -14.259 1.00 91.81 109 PRO A C 1
ATOM 835 O O . PRO A 1 109 ? 9.448 2.377 -13.454 1.00 91.81 109 PRO A O 1
ATOM 838 N N . ARG A 1 110 ? 10.291 0.848 -14.837 1.00 94.44 110 ARG A N 1
ATOM 839 C CA . ARG A 1 110 ? 9.265 -0.166 -14.557 1.00 94.44 110 ARG A CA 1
ATOM 840 C C . ARG A 1 110 ? 9.544 -0.913 -13.258 1.00 94.44 110 ARG A C 1
ATOM 842 O O . ARG A 1 110 ? 8.599 -1.277 -12.572 1.00 94.44 110 ARG A O 1
ATOM 849 N N . TRP A 1 111 ? 10.816 -1.120 -12.915 1.00 93.31 111 TRP A N 1
ATOM 850 C CA . TRP A 1 111 ? 11.197 -1.607 -11.590 1.00 93.31 111 TRP A CA 1
ATOM 851 C C . TRP A 1 111 ? 10.941 -0.568 -10.508 1.00 93.31 111 TRP A C 1
ATOM 853 O O . TRP A 1 111 ? 10.374 -0.920 -9.486 1.00 93.31 111 TRP A O 1
ATOM 863 N N . GLN A 1 112 ? 11.251 0.702 -10.772 1.00 93.25 112 GLN A N 1
ATOM 864 C CA . GLN A 1 112 ? 10.922 1.815 -9.881 1.00 93.25 112 GLN A CA 1
ATOM 865 C C . GLN A 1 112 ? 9.417 1.838 -9.576 1.00 93.25 112 GLN A C 1
ATOM 867 O O . GLN A 1 112 ? 9.002 1.909 -8.422 1.00 93.25 112 GLN A O 1
ATOM 872 N N . TYR A 1 113 ? 8.594 1.701 -10.620 1.00 96.31 113 TYR A N 1
ATOM 873 C CA . TYR A 1 113 ? 7.145 1.652 -10.477 1.00 96.31 113 TYR A CA 1
ATOM 874 C C . TYR A 1 113 ? 6.661 0.398 -9.730 1.00 96.31 113 TYR A C 1
ATOM 876 O O . TYR A 1 113 ? 5.787 0.502 -8.875 1.00 96.31 113 TYR A O 1
ATOM 884 N N . ALA A 1 114 ? 7.257 -0.771 -9.983 1.00 95.50 114 ALA A N 1
ATOM 885 C CA . ALA A 1 114 ? 6.957 -1.989 -9.228 1.00 95.50 114 ALA A CA 1
ATOM 886 C C . ALA A 1 114 ? 7.323 -1.857 -7.737 1.00 95.50 114 ALA A C 1
ATOM 888 O O . ALA A 1 114 ? 6.543 -2.290 -6.893 1.00 95.50 114 ALA A O 1
ATOM 889 N N . THR A 1 115 ? 8.450 -1.211 -7.410 1.00 94.88 115 THR A N 1
ATOM 890 C CA . THR A 1 115 ? 8.853 -0.880 -6.031 1.00 94.88 115 THR A CA 1
ATOM 891 C C . THR A 1 115 ? 7.833 0.009 -5.344 1.00 94.88 115 THR A C 1
ATOM 893 O O . THR A 1 115 ? 7.393 -0.309 -4.242 1.00 94.88 115 THR A O 1
ATOM 896 N N . PHE A 1 116 ? 7.404 1.077 -6.017 1.00 96.88 116 PHE A N 1
ATOM 897 C CA . PHE A 1 116 ? 6.351 1.952 -5.514 1.00 96.88 116 PHE A CA 1
ATOM 898 C C . PHE A 1 116 ? 5.060 1.177 -5.207 1.00 96.88 116 PHE A C 1
ATOM 900 O O . PHE A 1 116 ? 4.518 1.312 -4.113 1.00 96.88 116 PHE A O 1
ATOM 907 N N . ILE A 1 117 ? 4.590 0.332 -6.132 1.00 97.50 117 ILE A N 1
ATOM 908 C CA . ILE A 1 117 ? 3.353 -0.440 -5.939 1.00 97.50 117 ILE A CA 1
ATOM 909 C C . ILE A 1 117 ? 3.499 -1.445 -4.795 1.00 97.50 117 ILE A C 1
ATOM 911 O O . ILE A 1 117 ? 2.602 -1.538 -3.959 1.00 97.50 117 ILE A O 1
ATOM 915 N N . ALA A 1 118 ? 4.606 -2.191 -4.754 1.00 95.69 118 ALA A N 1
ATOM 916 C CA . ALA A 1 118 ? 4.846 -3.200 -3.727 1.00 95.69 118 ALA A CA 1
ATOM 917 C C . ALA A 1 118 ? 4.850 -2.579 -2.330 1.00 95.69 118 ALA A C 1
ATOM 919 O O . ALA A 1 118 ? 4.157 -3.063 -1.443 1.00 95.69 118 ALA A O 1
ATOM 920 N N . ALA A 1 119 ? 5.567 -1.468 -2.167 1.00 95.56 119 ALA A N 1
ATOM 921 C CA . ALA A 1 119 ? 5.652 -0.751 -0.906 1.00 95.56 119 ALA A CA 1
ATOM 922 C C . ALA A 1 119 ? 4.311 -0.126 -0.497 1.00 95.56 119 ALA A C 1
ATOM 924 O O . ALA A 1 119 ? 3.905 -0.246 0.654 1.00 95.56 119 ALA A O 1
ATOM 925 N N . LEU A 1 120 ? 3.582 0.482 -1.437 1.00 97.12 120 LEU A N 1
ATOM 926 C CA . LEU A 1 120 ? 2.271 1.062 -1.148 1.00 97.12 120 LEU A CA 1
ATOM 927 C C . LEU A 1 120 ? 1.247 -0.012 -0.746 1.00 97.12 120 LEU A C 1
ATOM 929 O O . LEU A 1 120 ? 0.417 0.214 0.124 1.00 97.12 120 LEU A O 1
ATOM 933 N N . CYS A 1 121 ? 1.301 -1.187 -1.374 1.00 96.31 121 CYS A N 1
ATOM 934 C CA . CYS A 1 121 ? 0.305 -2.240 -1.182 1.00 96.31 121 CYS A CA 1
ATOM 935 C C . CYS A 1 121 ? 0.691 -3.286 -0.126 1.00 96.31 121 CYS A C 1
ATOM 937 O O . CYS A 1 121 ? -0.096 -4.206 0.098 1.00 96.31 121 CYS A O 1
ATOM 939 N N . HIS A 1 122 ? 1.870 -3.176 0.501 1.00 93.50 122 HIS A N 1
ATOM 940 C CA . HIS A 1 122 ? 2.427 -4.231 1.359 1.00 93.50 122 HIS A CA 1
ATOM 941 C C . HIS A 1 122 ? 1.490 -4.629 2.506 1.00 93.50 122 HIS A C 1
ATOM 943 O O . HIS A 1 122 ? 1.386 -5.807 2.833 1.00 93.50 122 HIS A O 1
ATOM 949 N N . ASP A 1 123 ? 0.749 -3.659 3.040 1.00 93.25 123 ASP A N 1
ATOM 950 C CA . ASP A 1 123 ? -0.099 -3.797 4.223 1.00 93.25 123 ASP A CA 1
ATOM 951 C C . ASP A 1 123 ? -1.605 -3.820 3.911 1.00 93.25 123 ASP A C 1
ATOM 953 O O . ASP A 1 123 ? -2.436 -3.738 4.821 1.00 93.25 123 ASP A O 1
ATOM 957 N N . LEU A 1 124 ? -1.997 -3.967 2.636 1.00 95.00 124 LEU A N 1
ATOM 958 C CA . LEU A 1 124 ? -3.415 -4.085 2.261 1.00 95.00 124 LEU A CA 1
ATOM 959 C C . LEU A 1 124 ? -4.121 -5.218 3.011 1.00 95.00 124 LEU A C 1
ATOM 961 O O . LEU A 1 124 ? -5.308 -5.114 3.312 1.00 95.00 124 LEU A O 1
ATOM 965 N N . GLY A 1 125 ? -3.400 -6.280 3.368 1.00 92.75 125 GLY A N 1
ATOM 966 C CA . GLY A 1 125 ? -3.934 -7.408 4.113 1.00 92.75 125 GLY A CA 1
ATOM 967 C C . GLY A 1 125 ? -4.543 -7.037 5.468 1.00 92.75 125 GLY A C 1
ATOM 968 O O . GLY A 1 125 ? -5.401 -7.769 5.962 1.00 92.75 125 GLY A O 1
ATOM 969 N N . LYS A 1 126 ? -4.191 -5.877 6.044 1.00 92.25 126 LYS A N 1
ATOM 970 C CA . LYS A 1 126 ? -4.784 -5.374 7.295 1.00 92.25 126 LYS A CA 1
ATOM 971 C C . LYS A 1 126 ? -6.291 -5.153 7.192 1.00 92.25 126 LYS A C 1
ATOM 973 O O . LYS A 1 126 ? -6.990 -5.244 8.199 1.00 92.25 126 LYS A O 1
ATOM 978 N N . LEU A 1 127 ? -6.819 -4.944 5.985 1.00 94.19 127 LEU A N 1
ATOM 979 C CA . LEU A 1 127 ? -8.258 -4.820 5.748 1.00 94.19 127 LEU A CA 1
ATOM 980 C C . LEU A 1 127 ? -9.029 -6.091 6.150 1.00 94.19 127 LEU A C 1
ATOM 982 O O . LEU A 1 127 ? -10.175 -5.990 6.581 1.00 94.19 127 LEU A O 1
ATOM 986 N N . PHE A 1 128 ? -8.413 -7.278 6.074 1.00 93.12 128 PHE A N 1
ATOM 987 C CA . PHE A 1 128 ? -9.039 -8.532 6.519 1.00 93.12 128 PHE A CA 1
ATOM 988 C C . PHE A 1 128 ? -9.110 -8.668 8.043 1.00 93.12 128 PHE A C 1
ATOM 990 O O . PHE A 1 128 ? -9.940 -9.416 8.558 1.00 93.12 128 PHE A O 1
ATOM 997 N N . GLU A 1 129 ? -8.268 -7.943 8.778 1.00 91.88 129 GLU A N 1
ATOM 998 C CA . GLU A 1 129 ? -8.247 -7.961 10.243 1.00 91.88 129 GLU A CA 1
ATOM 999 C C . GLU A 1 129 ? -9.305 -7.036 10.860 1.00 91.88 129 GLU A C 1
ATOM 1001 O O . GLU A 1 129 ? -9.498 -7.027 12.080 1.00 91.88 129 GLU A O 1
ATOM 1006 N N . LEU A 1 130 ? -10.002 -6.268 10.022 1.00 92.12 130 LEU A N 1
ATOM 1007 C CA . LEU A 1 130 ? -11.059 -5.353 10.415 1.00 92.12 130 LEU A CA 1
ATOM 1008 C C . LEU A 1 130 ? -12.432 -5.983 10.167 1.00 92.12 130 LEU A C 1
ATOM 1010 O O . LEU A 1 130 ? -12.686 -6.694 9.191 1.00 92.12 130 LEU A O 1
ATOM 1014 N N . GLU A 1 131 ? -13.344 -5.703 11.083 1.00 94.44 131 GLU A N 1
ATOM 1015 C CA . GLU A 1 131 ? -14.774 -5.821 10.881 1.00 94.44 131 GLU A CA 1
ATOM 1016 C C . GLU A 1 131 ? -15.337 -4.406 10.784 1.00 94.44 131 GLU A C 1
ATOM 1018 O O . GLU A 1 131 ? -15.212 -3.610 11.716 1.00 94.44 131 GLU A O 1
ATOM 1023 N N . VAL A 1 132 ? -15.939 -4.090 9.639 1.00 95.44 132 VAL A N 1
ATOM 1024 C CA . VAL A 1 132 ? -16.533 -2.780 9.383 1.00 95.44 132 VAL A CA 1
ATOM 1025 C C . VAL A 1 132 ? -18.025 -2.964 9.160 1.00 95.44 132 VAL A C 1
ATOM 1027 O O . VAL A 1 132 ? -18.436 -3.727 8.285 1.00 95.44 132 VAL A O 1
ATOM 1030 N N . ARG A 1 133 ? -18.847 -2.269 9.950 1.00 95.94 133 ARG A N 1
ATOM 1031 C CA . ARG A 1 133 ? -20.311 -2.363 9.881 1.00 95.94 133 ARG A CA 1
ATOM 1032 C C . ARG A 1 133 ? -20.943 -1.004 9.627 1.00 95.94 133 ARG A C 1
ATOM 1034 O O . ARG A 1 133 ? -20.537 -0.008 10.216 1.00 95.94 133 ARG A O 1
ATOM 1041 N N . GLY A 1 134 ? -21.972 -0.960 8.789 1.00 95.38 134 GLY A N 1
ATOM 1042 C CA . GLY A 1 134 ? -22.700 0.267 8.472 1.00 95.38 134 GLY A CA 1
ATOM 1043 C C . GLY A 1 134 ? -24.102 -0.043 7.957 1.00 95.38 134 GLY A C 1
ATOM 1044 O O . GLY A 1 134 ? -24.269 -0.925 7.126 1.00 95.38 134 GLY A O 1
ATOM 1045 N N . LYS A 1 135 ? -25.128 0.652 8.469 1.00 93.81 135 LYS A N 1
ATOM 1046 C CA . LYS A 1 135 ? -26.554 0.440 8.113 1.00 93.81 135 LYS A CA 1
ATOM 1047 C C . LYS A 1 135 ? -27.029 -1.027 8.124 1.00 93.81 135 LYS A C 1
ATOM 1049 O O . LYS A 1 135 ? -27.860 -1.415 7.312 1.00 93.81 135 LYS A O 1
ATOM 1054 N N . GLY A 1 136 ? -26.535 -1.833 9.062 1.00 92.75 136 GLY A N 1
ATOM 1055 C CA . GLY A 1 136 ? -26.911 -3.249 9.173 1.00 92.75 136 GLY A CA 1
ATOM 1056 C C . GLY A 1 136 ? -26.187 -4.179 8.194 1.00 92.75 136 GLY A C 1
ATOM 1057 O O . GLY A 1 136 ? -26.449 -5.376 8.198 1.00 92.75 136 GLY A O 1
ATOM 1058 N N . GLU A 1 137 ? -25.253 -3.658 7.402 1.00 94.75 137 GLU A N 1
ATOM 1059 C CA . GLU A 1 137 ? -24.391 -4.435 6.518 1.00 94.75 137 GLU A CA 1
ATOM 1060 C C . GLU A 1 137 ? -22.984 -4.571 7.102 1.00 94.75 137 GLU A C 1
ATOM 1062 O O . GLU A 1 137 ? -22.525 -3.715 7.865 1.00 94.75 137 GLU A O 1
ATOM 1067 N N . THR A 1 138 ? -22.294 -5.644 6.718 1.00 95.81 138 THR A N 1
ATOM 1068 C CA . THR A 1 138 ? -20.881 -5.871 7.038 1.00 95.81 138 THR A CA 1
ATOM 1069 C C . THR A 1 138 ? -20.074 -5.774 5.754 1.00 95.81 138 THR A C 1
ATOM 1071 O O . THR A 1 138 ? -20.411 -6.417 4.763 1.00 95.81 138 THR A O 1
ATOM 1074 N N . TRP A 1 139 ? -19.027 -4.959 5.769 1.00 96.62 139 TRP A N 1
ATOM 1075 C CA . TRP A 1 139 ? -18.143 -4.780 4.627 1.00 96.62 139 TRP A CA 1
ATOM 1076 C C . TRP A 1 139 ? -17.277 -6.020 4.398 1.00 96.62 139 TRP A C 1
ATOM 1078 O O . TRP A 1 139 ? -16.706 -6.579 5.339 1.00 96.62 139 TRP A O 1
ATOM 1088 N N . CYS A 1 140 ? -17.143 -6.405 3.132 1.00 95.50 140 CYS A N 1
ATOM 1089 C CA . CYS A 1 140 ? -16.182 -7.393 2.673 1.00 95.50 140 CYS A CA 1
ATOM 1090 C C . CYS A 1 140 ? -15.114 -6.676 1.831 1.00 95.50 140 CYS A C 1
ATOM 1092 O O . CYS A 1 140 ? -15.453 -6.126 0.780 1.00 95.50 140 CYS A O 1
ATOM 1094 N N . PRO A 1 141 ? -13.830 -6.688 2.236 1.00 95.56 141 PRO A N 1
ATOM 1095 C CA . PRO A 1 141 ? -12.782 -5.976 1.507 1.00 95.56 141 PRO A CA 1
ATOM 1096 C C . PRO A 1 141 ? -12.523 -6.545 0.107 1.00 95.56 141 PRO A C 1
ATOM 1098 O O . PRO A 1 141 ? -12.000 -5.839 -0.750 1.00 95.56 141 PRO A O 1
ATOM 1101 N N . LEU A 1 142 ? -12.900 -7.800 -0.160 1.00 95.44 142 LEU A N 1
ATOM 1102 C CA . LEU A 1 142 ? -12.787 -8.399 -1.494 1.00 95.44 142 LEU A CA 1
ATOM 1103 C C . LEU A 1 142 ? -13.802 -7.811 -2.486 1.00 95.44 142 LEU A C 1
ATOM 1105 O O . LEU A 1 142 ? -13.476 -7.682 -3.667 1.00 95.44 142 LEU A O 1
ATOM 1109 N N . ASP A 1 143 ? -14.987 -7.431 -2.004 1.00 95.06 143 ASP A N 1
ATOM 1110 C CA . ASP A 1 143 ? -16.128 -7.066 -2.848 1.00 95.06 143 ASP A CA 1
ATOM 1111 C C . ASP A 1 143 ? -16.047 -5.615 -3.328 1.00 95.06 143 ASP A C 1
ATOM 1113 O O . ASP A 1 143 ? -16.245 -5.334 -4.510 1.00 95.06 143 ASP A O 1
ATOM 1117 N N . GLU A 1 144 ? -15.741 -4.680 -2.424 1.00 95.69 144 GLU A N 1
ATOM 1118 C CA . GLU A 1 144 ? -15.701 -3.250 -2.740 1.00 95.69 144 GLU A CA 1
ATOM 1119 C C . GLU A 1 144 ? -14.640 -2.487 -1.925 1.00 95.69 144 GLU A C 1
ATOM 1121 O O . GLU A 1 144 ? -14.356 -2.855 -0.783 1.00 95.69 144 GLU A O 1
ATOM 1126 N N . PRO A 1 145 ? -14.083 -1.385 -2.462 1.00 96.88 145 PRO A N 1
ATOM 1127 C CA . PRO A 1 145 ? -13.247 -0.454 -1.705 1.00 96.88 145 PRO A CA 1
ATOM 1128 C C . PRO A 1 145 ? -13.953 0.124 -0.469 1.00 96.88 145 PRO A C 1
ATOM 1130 O O . PRO A 1 145 ? -15.144 0.446 -0.513 1.00 96.88 145 PRO A O 1
ATOM 1133 N N . TYR A 1 146 ? -13.208 0.364 0.615 1.00 96.88 146 TYR A N 1
ATOM 1134 C CA . TYR A 1 146 ? -13.776 0.867 1.871 1.00 96.88 146 TYR A CA 1
ATOM 1135 C C . TYR A 1 146 ? -14.517 2.204 1.702 1.00 96.88 146 TYR A C 1
ATOM 1137 O O . TYR A 1 146 ? -15.605 2.398 2.252 1.00 96.88 146 TYR A O 1
ATOM 1145 N N . ALA A 1 147 ? -13.976 3.132 0.904 1.00 94.12 147 ALA A N 1
ATOM 1146 C CA . ALA A 1 147 ? -14.604 4.439 0.725 1.00 94.12 147 ALA A CA 1
ATOM 1147 C C . ALA A 1 147 ? -15.952 4.364 -0.023 1.00 94.12 147 ALA A C 1
ATOM 1149 O O . ALA A 1 147 ? -16.785 5.260 0.151 1.00 94.12 147 ALA A O 1
ATOM 1150 N N . GLU A 1 148 ? -16.187 3.327 -0.838 1.00 94.50 148 GLU A N 1
ATOM 1151 C CA . GLU A 1 148 ? -17.489 3.083 -1.481 1.00 94.50 148 GLU A CA 1
ATOM 1152 C C . GLU A 1 148 ? -18.512 2.572 -0.466 1.00 94.50 148 GLU A C 1
ATOM 1154 O O . GLU A 1 148 ? -19.598 3.153 -0.333 1.00 94.50 148 GLU A O 1
ATOM 1159 N N . PHE A 1 149 ? -18.120 1.587 0.350 1.00 95.75 149 PHE A N 1
ATOM 1160 C CA . PHE A 1 149 ? -18.938 1.107 1.463 1.00 95.75 149 PHE A CA 1
ATOM 1161 C C . PHE A 1 149 ? -19.322 2.256 2.404 1.00 95.75 149 PHE A C 1
ATOM 1163 O O . PHE A 1 149 ? -20.490 2.413 2.776 1.00 95.75 149 PHE A O 1
ATOM 1170 N N . GLY A 1 150 ? -18.363 3.126 2.735 1.00 93.31 150 GLY A N 1
ATOM 1171 C CA . GLY A 1 150 ? -18.588 4.300 3.573 1.00 93.31 150 GLY A CA 1
ATOM 1172 C C . GLY A 1 150 ? -19.583 5.300 2.977 1.00 93.31 150 GLY A C 1
ATOM 1173 O O . GLY A 1 150 ? -20.479 5.771 3.683 1.00 93.31 150 GLY A O 1
ATOM 1174 N N . ARG A 1 151 ? -19.508 5.581 1.667 1.00 92.31 151 ARG A N 1
ATOM 1175 C CA . ARG A 1 151 ? -20.481 6.449 0.972 1.00 92.31 151 ARG A CA 1
ATOM 1176 C C . ARG A 1 151 ? -21.898 5.886 1.030 1.00 92.31 151 ARG A C 1
ATOM 1178 O O . ARG A 1 151 ? -22.856 6.622 1.282 1.00 92.31 151 ARG A O 1
ATOM 1185 N N . ARG A 1 152 ? -22.029 4.580 0.811 1.00 93.31 152 ARG A N 1
ATOM 1186 C CA . ARG A 1 152 ? -23.308 3.866 0.772 1.00 93.31 152 ARG A CA 1
ATOM 1187 C C . ARG A 1 152 ? -23.948 3.776 2.163 1.00 93.31 152 ARG A C 1
ATOM 1189 O O . ARG A 1 152 ? -25.147 4.044 2.335 1.00 93.31 152 ARG A O 1
ATOM 1196 N N . THR A 1 153 ? -23.135 3.509 3.184 1.00 93.31 153 THR A N 1
ATOM 1197 C CA . THR A 1 153 ? -23.582 3.292 4.570 1.00 93.31 153 THR A CA 1
ATOM 1198 C C . THR A 1 153 ? -23.566 4.540 5.461 1.00 93.31 153 THR A C 1
ATOM 1200 O O . THR A 1 153 ? -24.208 4.533 6.503 1.00 93.31 153 THR A O 1
ATOM 1203 N N . LYS A 1 154 ? -22.977 5.661 5.026 1.00 82.50 154 LYS A N 1
ATOM 1204 C CA . LYS A 1 154 ? -23.062 6.988 5.676 1.00 82.50 154 LYS A CA 1
ATOM 1205 C C . LYS A 1 154 ? -22.701 7.016 7.177 1.00 82.50 154 LYS A C 1
ATOM 1207 O O . LYS A 1 154 ? -23.402 7.696 7.913 1.00 82.50 154 LYS A O 1
ATOM 1212 N N . THR A 1 155 ? -21.635 6.299 7.559 1.00 82.12 155 THR A N 1
ATOM 1213 C CA . THR A 1 155 ? -20.855 6.292 8.832 1.00 82.12 155 THR A CA 1
ATOM 1214 C C . THR A 1 155 ? -20.562 4.840 9.233 1.00 82.12 155 THR A C 1
ATOM 1216 O O . THR A 1 155 ? -21.189 4.312 10.158 1.00 82.12 155 THR A O 1
ATOM 1219 N N . PRO A 1 156 ? -19.683 4.140 8.501 1.00 89.19 156 PRO A N 1
ATOM 1220 C CA . PRO A 1 156 ? -19.269 2.807 8.906 1.00 89.19 156 PRO A CA 1
ATOM 1221 C C . PRO A 1 156 ? -18.459 2.876 10.209 1.00 89.19 156 PRO A C 1
ATOM 1223 O O . PRO A 1 156 ? -17.723 3.831 10.445 1.00 89.19 156 PRO A O 1
ATOM 1226 N N . VAL A 1 157 ? -18.591 1.858 11.054 1.00 90.12 157 VAL A N 1
ATOM 1227 C CA . VAL A 1 157 ? -17.788 1.687 12.268 1.00 90.12 157 VAL A CA 1
ATOM 1228 C C . VAL A 1 157 ? -16.820 0.542 12.028 1.00 90.12 157 VAL A C 1
ATOM 1230 O O . VAL A 1 157 ? -17.256 -0.582 11.777 1.00 90.12 157 VAL A O 1
ATOM 1233 N N . ALA A 1 158 ? -15.524 0.838 12.095 1.00 91.69 158 ALA A N 1
ATOM 1234 C CA . ALA A 1 158 ? -14.456 -0.145 11.998 1.00 91.69 158 ALA A CA 1
ATOM 1235 C C . ALA A 1 158 ? -14.016 -0.604 13.394 1.00 91.69 158 ALA A C 1
ATOM 1237 O O . ALA A 1 158 ? -13.781 0.210 14.288 1.00 91.69 158 ALA A O 1
ATOM 1238 N N . SER A 1 159 ? -13.870 -1.912 13.570 1.00 91.06 159 SER A N 1
ATOM 1239 C CA . SER A 1 159 ? -13.328 -2.536 14.777 1.00 91.06 159 SER A CA 1
ATOM 1240 C C . SER A 1 159 ? -12.406 -3.688 14.407 1.00 91.06 159 SER A C 1
ATOM 1242 O O . SER A 1 159 ? -12.627 -4.370 13.411 1.00 91.06 159 SER A O 1
ATOM 1244 N N . TRP A 1 160 ? -11.375 -3.929 15.207 1.00 89.94 160 TRP A N 1
ATOM 1245 C CA . TRP A 1 160 ? -10.477 -5.061 14.995 1.00 89.94 160 TRP A CA 1
ATOM 1246 C C . TRP A 1 160 ? -11.157 -6.380 15.357 1.00 89.94 160 TRP A C 1
ATOM 1248 O O . TRP A 1 160 ? -11.779 -6.490 16.415 1.00 89.94 160 TRP A O 1
ATOM 1258 N N . ARG A 1 161 ? -11.008 -7.389 14.495 1.00 89.06 161 ARG A N 1
ATOM 1259 C CA . ARG A 1 161 ? -11.544 -8.732 14.731 1.00 89.06 161 ARG A CA 1
ATOM 1260 C C . ARG A 1 161 ? -10.849 -9.384 15.934 1.00 89.06 161 ARG A C 1
ATOM 1262 O O . ARG A 1 161 ? -9.615 -9.415 15.964 1.00 89.06 161 ARG A O 1
ATOM 1269 N N . PRO A 1 162 ? -11.594 -9.925 16.913 1.00 84.06 162 PRO A N 1
ATOM 1270 C CA . PRO A 1 162 ? -11.004 -10.570 18.087 1.00 84.06 162 PRO A CA 1
ATOM 1271 C C . PRO A 1 162 ? -10.283 -11.881 17.741 1.00 84.06 162 PRO A C 1
ATOM 1273 O O . PRO A 1 162 ? -9.326 -12.253 18.412 1.00 84.06 162 PRO A O 1
ATOM 1276 N N . ASP A 1 163 ? -10.719 -12.559 16.681 1.00 84.44 163 ASP A N 1
ATOM 1277 C CA . ASP A 1 163 ? -10.195 -13.824 16.166 1.00 84.44 163 ASP A CA 1
ATOM 1278 C C . ASP A 1 163 ? -9.127 -13.644 15.073 1.00 84.44 163 ASP A C 1
ATOM 1280 O O . ASP A 1 163 ? -8.733 -14.614 14.425 1.00 84.44 163 ASP A O 1
ATOM 1284 N N . ARG A 1 164 ? -8.624 -12.416 14.864 1.00 81.06 164 ARG A N 1
ATOM 1285 C CA . ARG A 1 164 ? -7.577 -12.157 13.868 1.00 81.06 164 ARG A CA 1
ATOM 1286 C C . ARG A 1 164 ? -6.318 -12.975 14.170 1.00 81.06 164 ARG A C 1
ATOM 1288 O O . ARG A 1 164 ? -5.775 -12.951 15.279 1.00 81.06 164 ARG A O 1
ATOM 1295 N N . GLN A 1 165 ? -5.798 -13.647 13.151 1.00 76.75 165 GLN A N 1
ATOM 1296 C CA . GLN A 1 165 ? -4.465 -14.228 13.217 1.00 76.75 165 GLN A CA 1
ATOM 1297 C C . GLN A 1 165 ? -3.441 -13.100 13.048 1.00 76.75 165 GLN A C 1
ATOM 1299 O O . GLN A 1 165 ? -3.336 -12.501 11.982 1.00 76.75 165 GLN A O 1
ATOM 1304 N N . HIS A 1 166 ? -2.691 -12.798 14.110 1.00 71.00 166 HIS A N 1
ATOM 1305 C CA . HIS A 1 166 ? -1.676 -11.745 14.064 1.00 71.00 166 HIS A CA 1
ATOM 1306 C C . HIS A 1 166 ? -0.607 -12.085 13.021 1.00 71.00 166 HIS A C 1
ATOM 1308 O O . HIS A 1 166 ? -0.055 -13.184 13.030 1.00 71.00 166 HIS A O 1
ATOM 1314 N N . GLY A 1 167 ? -0.335 -11.134 12.127 1.00 74.06 167 GLY A N 1
ATOM 1315 C CA . GLY A 1 167 ? 0.616 -11.308 11.028 1.00 74.06 167 GLY A CA 1
ATOM 1316 C C . GLY A 1 167 ? 0.025 -11.969 9.782 1.00 74.06 167 GLY A C 1
ATOM 1317 O O . GLY A 1 167 ? 0.738 -12.106 8.794 1.00 74.06 167 GLY A O 1
ATOM 1318 N N . ALA A 1 168 ? -1.264 -12.339 9.778 1.00 78.69 168 ALA A N 1
ATOM 1319 C CA . ALA A 1 168 ? -1.900 -12.886 8.580 1.00 78.69 168 ALA A CA 1
ATOM 1320 C C . ALA A 1 168 ? -1.921 -11.886 7.420 1.00 78.69 168 ALA A C 1
ATOM 1322 O O . ALA A 1 168 ? -1.777 -12.287 6.265 1.00 78.69 168 ALA A O 1
ATOM 1323 N N . HIS A 1 169 ? -2.028 -10.586 7.727 1.00 79.94 169 HIS A N 1
ATOM 1324 C CA . HIS A 1 169 ? -1.958 -9.514 6.733 1.00 79.94 169 HIS A CA 1
ATOM 1325 C C . HIS A 1 169 ? -0.723 -9.606 5.823 1.00 79.94 169 HIS A C 1
ATOM 1327 O O . HIS A 1 169 ? -0.843 -9.294 4.640 1.00 79.94 169 HIS A O 1
ATOM 1333 N N . ALA A 1 170 ? 0.412 -10.106 6.329 1.00 77.38 170 ALA A N 1
ATOM 1334 C CA . ALA A 1 170 ? 1.682 -10.154 5.603 1.00 77.38 170 ALA A CA 1
ATOM 1335 C C . ALA A 1 170 ? 1.653 -11.011 4.322 1.00 77.38 170 ALA A C 1
ATOM 1337 O O . ALA A 1 170 ? 2.479 -10.800 3.442 1.00 77.38 170 ALA A O 1
ATOM 1338 N N . TYR A 1 171 ? 0.721 -11.964 4.192 1.00 81.38 171 TYR A N 1
ATOM 1339 C CA . TYR A 1 171 ? 0.636 -12.842 3.014 1.00 81.38 171 TYR A CA 1
ATOM 1340 C C . TYR A 1 171 ? -0.687 -12.732 2.238 1.00 81.38 171 TYR A C 1
ATOM 1342 O O . TYR A 1 171 ? -0.844 -13.369 1.196 1.00 81.38 171 TYR A O 1
ATOM 1350 N N . VAL A 1 172 ? -1.652 -11.936 2.716 1.00 88.88 172 VAL A N 1
ATOM 1351 C CA . VAL A 1 172 ? -2.977 -11.776 2.076 1.00 88.88 172 VAL A CA 1
ATOM 1352 C C . VAL A 1 172 ? -3.149 -10.444 1.343 1.00 88.88 172 VAL A C 1
ATOM 1354 O O . VAL A 1 172 ? -4.146 -10.270 0.642 1.00 88.88 172 VAL A O 1
ATOM 1357 N N . SER A 1 173 ? -2.184 -9.522 1.433 1.00 92.06 173 SER A N 1
ATOM 1358 C CA . SER A 1 173 ? -2.206 -8.237 0.711 1.00 92.06 173 SER A CA 1
ATOM 1359 C C . SER A 1 173 ? -2.416 -8.404 -0.796 1.00 92.06 173 SER A C 1
ATOM 1361 O O . SER A 1 173 ? -3.155 -7.635 -1.416 1.00 92.06 173 SER A O 1
ATOM 1363 N N . GLY A 1 174 ? -1.846 -9.462 -1.382 1.00 92.69 174 GLY A N 1
ATOM 1364 C CA . GLY A 1 174 ? -2.021 -9.795 -2.797 1.00 92.69 174 GLY A CA 1
ATOM 1365 C C . GLY A 1 174 ? -3.477 -10.025 -3.226 1.00 92.69 174 GLY A C 1
ATOM 1366 O O . GLY A 1 174 ? -3.802 -9.769 -4.383 1.00 92.69 174 GLY A O 1
ATOM 1367 N N . PHE A 1 175 ? -4.379 -10.432 -2.322 1.00 94.06 175 PHE A N 1
ATOM 1368 C CA . PHE A 1 175 ? -5.795 -10.652 -2.650 1.00 94.06 175 PHE A CA 1
ATOM 1369 C C . PHE A 1 175 ? -6.593 -9.369 -2.879 1.00 94.06 175 PHE A C 1
ATOM 1371 O O . PHE A 1 175 ? -7.707 -9.451 -3.381 1.00 94.06 175 PHE A O 1
ATOM 1378 N N . LEU A 1 176 ? -6.055 -8.205 -2.506 1.00 95.88 176 LEU A N 1
ATOM 1379 C CA . LEU A 1 176 ? -6.733 -6.910 -2.633 1.00 95.88 176 LEU A CA 1
ATOM 1380 C C . LEU A 1 176 ? -6.119 -6.026 -3.721 1.00 95.88 176 LEU A C 1
ATOM 1382 O O . LEU A 1 176 ? -6.576 -4.908 -3.961 1.00 95.88 176 LEU A O 1
ATOM 1386 N N . ILE A 1 177 ? -5.096 -6.531 -4.415 1.00 94.19 177 ILE A N 1
ATOM 1387 C CA . ILE A 1 177 ? -4.371 -5.775 -5.434 1.00 94.19 177 ILE A CA 1
ATOM 1388 C C . ILE A 1 177 ? -5.262 -5.403 -6.630 1.00 94.19 177 ILE A C 1
ATOM 1390 O O . ILE A 1 177 ? -4.972 -4.436 -7.332 1.00 94.19 177 ILE A O 1
ATOM 1394 N N . HIS A 1 178 ? -6.366 -6.127 -6.855 1.00 94.56 178 HIS A N 1
ATOM 1395 C CA . HIS A 1 178 ? -7.328 -5.859 -7.930 1.00 94.56 178 HIS A CA 1
ATOM 1396 C C . HIS A 1 178 ? -8.088 -4.542 -7.759 1.00 94.56 178 HIS A C 1
ATOM 1398 O O . HIS A 1 178 ? -8.529 -3.983 -8.760 1.00 94.56 178 HIS A O 1
ATOM 1404 N N . HIS A 1 179 ? -8.206 -4.016 -6.536 1.00 96.94 179 HIS A N 1
ATOM 1405 C CA . HIS A 1 179 ? -8.789 -2.688 -6.298 1.00 96.94 179 HIS A CA 1
ATOM 1406 C C . HIS A 1 179 ? -7.834 -1.552 -6.690 1.00 96.94 179 HIS A C 1
ATOM 1408 O O . HIS A 1 179 ? -8.267 -0.441 -6.999 1.00 96.94 179 HIS A O 1
ATOM 1414 N N . VAL A 1 180 ? -6.527 -1.830 -6.700 1.00 97.12 180 VAL A N 1
ATOM 1415 C CA . VAL A 1 180 ? -5.470 -0.819 -6.848 1.00 97.12 180 VAL A CA 1
ATOM 1416 C C . VAL A 1 180 ? -4.821 -0.858 -8.232 1.00 97.12 180 VAL A C 1
ATOM 1418 O O . VAL A 1 180 ? -4.532 0.195 -8.805 1.00 97.12 180 VAL A O 1
ATOM 1421 N N . LEU A 1 181 ? -4.606 -2.039 -8.812 1.00 96.88 181 LEU A N 1
ATOM 1422 C CA . LEU A 1 181 ? -3.983 -2.182 -10.126 1.00 96.88 181 LEU A CA 1
ATOM 1423 C C . LEU A 1 181 ? -4.986 -2.053 -11.270 1.00 96.88 181 LEU A C 1
ATOM 1425 O O . LEU A 1 181 ? -6.026 -2.701 -11.317 1.00 96.88 181 LEU A O 1
ATOM 1429 N N . SER A 1 182 ? -4.603 -1.267 -12.268 1.00 97.25 182 SER A N 1
ATOM 1430 C CA . SER A 1 182 ? -5.288 -1.142 -13.545 1.00 97.25 182 SER A CA 1
ATOM 1431 C C . SER A 1 182 ? -4.574 -1.928 -14.646 1.00 97.25 182 SER A C 1
ATOM 1433 O O . SER A 1 182 ? -3.391 -2.271 -14.562 1.00 97.25 182 SER A O 1
ATOM 1435 N N . ARG A 1 183 ? -5.274 -2.131 -15.769 1.00 97.25 183 ARG A N 1
ATOM 1436 C CA . ARG A 1 183 ? -4.683 -2.707 -16.987 1.00 97.25 183 ARG A CA 1
ATOM 1437 C C . ARG A 1 183 ? -3.453 -1.927 -17.471 1.00 97.25 183 ARG A C 1
ATOM 1439 O O . ARG A 1 183 ? -2.534 -2.536 -18.013 1.00 97.25 183 ARG A O 1
ATOM 1446 N N . GLN A 1 184 ? -3.437 -0.601 -17.307 1.00 97.88 184 GLN A N 1
ATOM 1447 C CA . GLN A 1 184 ? -2.316 0.238 -17.744 1.00 97.88 184 GLN A CA 1
ATOM 1448 C C . GLN A 1 184 ? -1.072 -0.001 -16.883 1.00 97.88 184 GLN A C 1
ATOM 1450 O O . GLN A 1 184 ? 0.031 -0.064 -17.423 1.00 97.88 184 GLN A O 1
ATOM 1455 N N . ASP A 1 185 ? -1.257 -0.206 -15.579 1.00 97.75 185 ASP A N 1
ATOM 1456 C CA . ASP A 1 185 ? -0.164 -0.465 -14.638 1.00 97.75 185 ASP A CA 1
ATOM 1457 C C . ASP A 1 185 ? 0.502 -1.812 -14.956 1.00 97.75 185 ASP A C 1
ATOM 1459 O O . ASP A 1 185 ? 1.723 -1.901 -15.090 1.00 97.75 185 ASP A O 1
ATOM 1463 N N . ILE A 1 186 ? -0.317 -2.847 -15.185 1.00 97.19 186 ILE A N 1
ATOM 1464 C CA . ILE A 1 186 ? 0.135 -4.186 -15.590 1.00 97.19 186 ILE A CA 1
ATOM 1465 C C . ILE A 1 186 ? 0.874 -4.128 -16.933 1.00 97.19 186 ILE A C 1
ATOM 1467 O O . ILE A 1 186 ? 1.956 -4.700 -17.073 1.00 97.19 186 ILE A O 1
ATOM 1471 N N . ALA A 1 187 ? 0.314 -3.422 -17.921 1.00 97.31 187 ALA A N 1
ATOM 1472 C CA . ALA A 1 187 ? 0.929 -3.280 -19.238 1.00 97.31 187 ALA A CA 1
ATOM 1473 C C . ALA A 1 187 ? 2.279 -2.551 -19.172 1.00 97.31 187 ALA A C 1
ATOM 1475 O O . ALA A 1 187 ? 3.215 -2.927 -19.876 1.00 97.31 187 ALA A O 1
ATOM 1476 N N . PHE A 1 188 ? 2.395 -1.532 -18.317 1.00 96.56 188 PHE A N 1
ATOM 1477 C CA . PHE A 1 188 ? 3.635 -0.789 -18.140 1.00 96.56 188 PHE A CA 1
ATOM 1478 C C . PHE A 1 188 ? 4.719 -1.628 -17.450 1.00 96.56 188 PHE A C 1
ATOM 1480 O O . PHE A 1 188 ? 5.841 -1.708 -17.956 1.00 96.56 188 PHE A O 1
ATOM 1487 N N . MET A 1 189 ? 4.385 -2.287 -16.333 1.00 95.06 189 MET A N 1
ATOM 1488 C CA . MET A 1 189 ? 5.308 -3.168 -15.606 1.00 95.06 189 MET A CA 1
ATOM 1489 C C . MET A 1 189 ? 5.758 -4.360 -16.458 1.00 95.06 189 MET A C 1
ATOM 1491 O O . MET A 1 189 ? 6.933 -4.736 -16.445 1.00 95.06 189 MET A O 1
ATOM 1495 N N . GLY A 1 190 ? 4.834 -4.948 -17.217 1.00 95.75 190 GLY A N 1
ATOM 1496 C CA . GLY A 1 190 ? 5.036 -6.215 -17.906 1.00 95.75 190 GLY A CA 1
ATOM 1497 C C . GLY A 1 190 ? 5.046 -7.410 -16.946 1.00 95.75 190 GLY A C 1
ATOM 1498 O O . GLY A 1 190 ? 5.376 -7.293 -15.763 1.00 95.75 190 GLY A O 1
ATOM 1499 N N . LEU A 1 191 ? 4.708 -8.587 -17.480 1.00 91.94 191 LEU A N 1
ATOM 1500 C CA . LEU A 1 191 ? 4.481 -9.803 -16.692 1.00 91.94 191 LEU A CA 1
ATOM 1501 C C . LEU A 1 191 ? 5.621 -10.161 -15.717 1.00 91.94 191 LEU A C 1
ATOM 1503 O O . LEU A 1 191 ? 5.303 -10.457 -14.568 1.00 91.94 191 LEU A O 1
ATOM 1507 N N . PRO A 1 192 ? 6.921 -10.080 -16.078 1.00 90.44 192 PRO A N 1
ATOM 1508 C CA . PRO A 1 192 ? 7.988 -10.439 -15.144 1.00 90.44 192 PRO A CA 1
ATOM 1509 C C . PRO A 1 192 ? 7.934 -9.652 -13.829 1.00 90.44 192 PRO A C 1
ATOM 1511 O O . PRO A 1 192 ? 7.990 -10.250 -12.761 1.00 90.44 192 PRO A O 1
ATOM 1514 N N . ARG A 1 193 ? 7.742 -8.324 -13.877 1.00 92.69 193 ARG A N 1
ATOM 1515 C CA . ARG A 1 193 ? 7.657 -7.511 -12.649 1.00 92.69 193 ARG A CA 1
ATOM 1516 C C . ARG A 1 193 ? 6.368 -7.744 -11.880 1.00 92.69 193 ARG A C 1
ATOM 1518 O O . ARG A 1 193 ? 6.392 -7.652 -10.663 1.00 92.69 193 ARG A O 1
ATOM 1525 N N . VAL A 1 194 ? 5.270 -8.073 -12.560 1.00 93.88 194 VAL A N 1
ATOM 152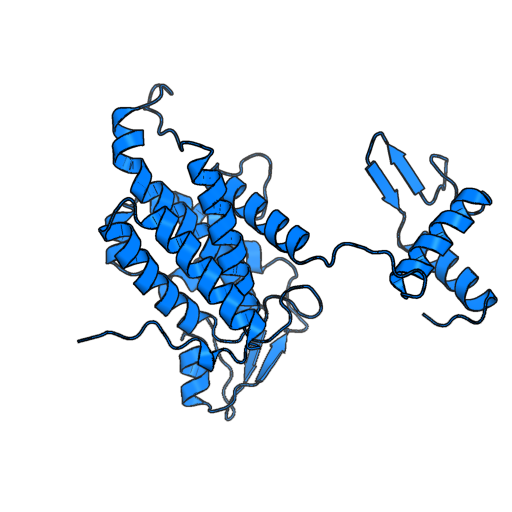6 C CA . VAL A 1 194 ? 4.013 -8.443 -11.890 1.00 93.88 194 VAL A CA 1
ATOM 1527 C C . VAL A 1 194 ? 4.206 -9.699 -11.039 1.00 93.88 194 VAL A C 1
ATOM 1529 O O . VAL A 1 194 ? 3.696 -9.756 -9.926 1.00 93.88 194 VAL A O 1
ATOM 1532 N N . LEU A 1 195 ? 4.992 -10.672 -11.510 1.00 91.88 195 LEU A N 1
ATOM 1533 C CA . LEU A 1 195 ? 5.332 -11.857 -10.717 1.00 91.88 195 LEU A CA 1
ATOM 1534 C C . LEU A 1 195 ? 6.198 -11.502 -9.500 1.00 91.88 195 LEU A C 1
ATOM 1536 O O . LEU A 1 195 ? 5.943 -12.004 -8.410 1.00 91.88 195 LEU A O 1
ATOM 1540 N N . HIS A 1 196 ? 7.169 -10.596 -9.656 1.00 90.81 196 HIS A N 1
ATOM 1541 C CA . HIS A 1 196 ? 7.959 -10.098 -8.524 1.00 90.81 196 HIS A CA 1
ATOM 1542 C C . HIS A 1 196 ? 7.113 -9.317 -7.513 1.00 90.81 196 HIS A C 1
ATOM 1544 O O . HIS A 1 196 ? 7.287 -9.502 -6.313 1.00 90.81 196 HIS A O 1
ATOM 1550 N N . LEU A 1 197 ? 6.173 -8.494 -7.985 1.00 93.06 197 LEU A N 1
ATOM 1551 C CA . LEU A 1 197 ? 5.202 -7.806 -7.139 1.00 93.06 197 LEU A CA 1
ATOM 1552 C C . LEU A 1 197 ? 4.350 -8.815 -6.360 1.00 93.06 197 LEU A C 1
ATOM 1554 O O . LEU A 1 197 ? 4.254 -8.712 -5.144 1.00 93.06 197 LEU A O 1
ATOM 1558 N N . GLY A 1 198 ? 3.779 -9.810 -7.044 1.00 91.00 198 GLY A N 1
ATOM 1559 C CA . GLY A 1 198 ? 2.985 -10.861 -6.407 1.00 91.00 198 GLY A CA 1
ATOM 1560 C C . GLY A 1 198 ? 3.786 -11.641 -5.364 1.00 91.00 198 GLY A C 1
ATOM 1561 O O . GLY A 1 198 ? 3.299 -11.852 -4.261 1.00 91.00 198 GLY A O 1
ATOM 1562 N N . SER A 1 199 ? 5.037 -11.992 -5.679 1.00 88.88 199 SER A N 1
ATOM 1563 C CA . SER A 1 199 ? 5.948 -12.627 -4.724 1.00 88.88 199 SER A CA 1
ATOM 1564 C C . SER A 1 199 ? 6.200 -11.736 -3.513 1.00 88.88 199 SER A C 1
ATOM 1566 O O . SER A 1 199 ? 6.113 -12.228 -2.401 1.00 88.88 199 SER A O 1
ATOM 1568 N N . CYS A 1 200 ? 6.474 -10.443 -3.706 1.00 90.69 200 CYS A N 1
ATOM 1569 C CA . CYS A 1 200 ? 6.722 -9.502 -2.614 1.00 90.69 200 CYS A CA 1
ATOM 1570 C C . CYS A 1 200 ? 5.511 -9.349 -1.683 1.00 90.69 200 CYS A C 1
ATOM 1572 O O . CYS A 1 200 ? 5.689 -9.251 -0.477 1.00 90.69 200 CYS A O 1
ATOM 1574 N N . LEU A 1 201 ? 4.291 -9.331 -2.230 1.00 90.62 201 LEU A N 1
ATOM 1575 C CA . LEU A 1 201 ? 3.051 -9.186 -1.454 1.00 90.62 201 LEU A CA 1
ATOM 1576 C C . LEU A 1 201 ? 2.583 -10.486 -0.779 1.00 90.62 201 LEU A C 1
ATOM 1578 O O . LEU A 1 201 ? 1.647 -10.451 0.018 1.00 90.62 201 LEU A O 1
ATOM 1582 N N . ALA A 1 202 ? 3.177 -11.621 -1.148 1.00 84.88 202 ALA A N 1
ATOM 1583 C CA . ALA A 1 202 ? 2.904 -12.932 -0.565 1.00 84.88 202 ALA A CA 1
ATOM 1584 C C . ALA A 1 202 ? 4.018 -13.405 0.388 1.00 84.88 202 ALA A C 1
ATOM 1586 O O . ALA A 1 202 ? 3.850 -14.417 1.067 1.00 84.88 202 ALA A O 1
ATOM 1587 N N . ASP A 1 203 ? 5.167 -12.721 0.408 1.00 73.88 203 ASP A N 1
ATOM 1588 C CA . ASP A 1 203 ? 6.351 -13.137 1.157 1.00 73.88 203 ASP A CA 1
ATOM 1589 C C . ASP A 1 203 ? 6.168 -12.854 2.651 1.00 73.88 203 ASP A C 1
ATOM 1591 O O . ASP A 1 203 ? 6.229 -11.716 3.116 1.00 73.88 203 ASP A O 1
ATOM 1595 N N . ALA A 1 204 ? 5.976 -13.921 3.424 1.00 54.34 204 ALA A N 1
ATOM 1596 C CA . ALA A 1 204 ? 5.931 -13.878 4.876 1.00 54.34 204 ALA A CA 1
ATOM 1597 C C . ALA A 1 204 ? 7.352 -13.728 5.451 1.00 54.34 204 ALA A C 1
ATOM 1599 O O . ALA A 1 204 ? 7.895 -14.677 6.005 1.00 54.34 204 ALA A O 1
ATOM 1600 N N . HIS A 1 205 ? 7.978 -12.558 5.288 1.00 52.72 205 HIS A N 1
ATOM 1601 C CA . HIS A 1 205 ? 9.250 -12.171 5.925 1.00 52.72 205 HIS A CA 1
ATOM 1602 C C . HIS A 1 205 ? 10.339 -13.273 5.980 1.00 52.72 205 HIS A C 1
ATOM 1604 O O . HIS A 1 205 ? 11.091 -13.363 6.960 1.00 52.72 205 HIS A O 1
ATOM 1610 N N . SER A 1 206 ? 10.461 -14.124 4.953 1.00 47.09 206 SER A N 1
ATOM 1611 C CA . SER A 1 206 ? 11.466 -15.191 4.941 1.00 47.09 206 SER A CA 1
ATOM 1612 C C . SER A 1 206 ? 12.830 -14.608 4.540 1.00 47.09 206 SER A C 1
ATOM 1614 O O . SER A 1 206 ? 13.179 -14.458 3.370 1.00 47.09 206 SER A O 1
ATOM 1616 N N . LYS A 1 207 ? 13.619 -14.202 5.544 1.00 53.88 207 LYS A N 1
ATOM 1617 C CA . LYS A 1 207 ? 14.872 -13.439 5.355 1.00 53.88 207 LYS A CA 1
ATOM 1618 C C . LYS A 1 207 ? 15.931 -14.145 4.495 1.00 53.88 207 LYS A C 1
ATOM 1620 O O . LYS A 1 207 ? 16.804 -13.474 3.959 1.00 53.88 207 LYS A O 1
ATOM 1625 N N . GLU A 1 208 ? 15.860 -15.466 4.347 1.00 47.91 208 GLU A N 1
ATOM 1626 C CA . GLU A 1 208 ? 16.876 -16.268 3.650 1.00 47.91 208 GLU A CA 1
ATOM 1627 C C . GLU A 1 208 ? 16.675 -16.350 2.125 1.00 47.91 208 GLU A C 1
ATOM 1629 O O . GLU A 1 208 ? 17.571 -16.798 1.414 1.00 47.91 208 GLU A O 1
ATOM 1634 N N . SER A 1 209 ? 15.533 -15.911 1.583 1.00 52.78 209 SER A N 1
ATOM 1635 C CA . SER A 1 209 ? 15.266 -15.929 0.128 1.00 52.78 209 SER A CA 1
ATOM 1636 C C . SER A 1 209 ? 14.485 -14.714 -0.386 1.00 52.78 209 SER A C 1
ATOM 1638 O O . SER A 1 209 ? 14.052 -14.694 -1.539 1.00 52.78 209 SER A O 1
ATOM 1640 N N . ALA A 1 210 ? 14.339 -13.681 0.447 1.00 64.94 210 ALA A N 1
ATOM 1641 C CA . ALA A 1 210 ? 13.620 -12.462 0.108 1.00 64.94 210 ALA A CA 1
ATOM 1642 C C . ALA A 1 210 ? 14.225 -11.777 -1.128 1.00 64.94 210 ALA A C 1
ATOM 1644 O O . ALA A 1 210 ? 15.419 -11.460 -1.170 1.00 64.94 210 ALA A O 1
ATOM 1645 N N . SER A 1 211 ? 13.381 -11.510 -2.127 1.00 80.69 211 SER A N 1
ATOM 1646 C CA . SER A 1 211 ? 13.778 -10.774 -3.330 1.00 80.69 211 SER A CA 1
ATOM 1647 C C . SER A 1 211 ? 14.298 -9.370 -2.983 1.00 80.69 211 SER A C 1
ATOM 1649 O O . SER A 1 211 ? 13.926 -8.805 -1.955 1.00 80.69 211 SER A O 1
ATOM 1651 N N . ALA A 1 212 ? 15.107 -8.755 -3.855 1.00 84.12 212 ALA A N 1
ATOM 1652 C CA . ALA A 1 212 ? 15.567 -7.373 -3.651 1.00 84.12 212 ALA A CA 1
ATOM 1653 C C . ALA A 1 212 ? 14.396 -6.392 -3.432 1.00 84.12 212 ALA A C 1
ATOM 1655 O O . ALA A 1 212 ? 14.498 -5.460 -2.640 1.00 84.12 212 ALA A O 1
ATOM 1656 N N . LEU A 1 213 ? 13.262 -6.646 -4.094 1.00 88.56 213 LEU A N 1
ATOM 1657 C CA . LEU A 1 213 ? 12.017 -5.907 -3.907 1.00 88.56 213 LEU A CA 1
ATOM 1658 C C . LEU A 1 213 ? 11.456 -6.080 -2.487 1.00 88.56 213 LEU A C 1
ATOM 1660 O O . LEU A 1 213 ? 11.209 -5.084 -1.814 1.00 88.56 213 LEU A O 1
ATOM 1664 N N . SER A 1 214 ? 11.336 -7.324 -2.013 1.00 88.56 214 SER A N 1
ATOM 1665 C CA . SER A 1 214 ? 10.889 -7.639 -0.648 1.00 88.56 214 SER A CA 1
ATOM 1666 C C . SER A 1 214 ? 11.784 -6.980 0.411 1.00 88.56 214 SER A C 1
ATOM 1668 O O . SER A 1 214 ? 11.293 -6.472 1.416 1.00 88.56 214 SER A O 1
ATOM 1670 N N . GLN A 1 215 ? 13.101 -6.941 0.177 1.00 88.56 215 GLN A N 1
ATOM 1671 C CA . GLN A 1 215 ? 14.063 -6.311 1.087 1.00 88.56 215 GLN A CA 1
ATOM 1672 C C . GLN A 1 215 ? 13.888 -4.789 1.158 1.00 88.56 215 GLN A C 1
ATOM 1674 O O . GLN A 1 215 ? 13.855 -4.248 2.262 1.00 88.56 215 GLN A O 1
ATOM 1679 N N . MET A 1 216 ? 13.730 -4.109 0.013 1.00 90.00 216 MET A N 1
ATOM 1680 C CA . MET A 1 216 ? 13.457 -2.663 -0.027 1.00 90.00 216 MET A CA 1
ATOM 1681 C C . MET A 1 216 ? 12.170 -2.316 0.729 1.00 90.00 216 MET A C 1
ATOM 1683 O O . MET A 1 216 ? 12.149 -1.379 1.523 1.00 90.00 216 MET A O 1
ATOM 1687 N N . VAL A 1 217 ? 11.103 -3.094 0.518 1.00 91.69 217 VAL A N 1
ATOM 1688 C CA . VAL A 1 217 ? 9.824 -2.889 1.215 1.00 91.69 217 VAL A CA 1
ATOM 1689 C C . VAL A 1 217 ? 9.983 -3.114 2.717 1.00 91.69 217 VAL A C 1
ATOM 1691 O O . VAL A 1 217 ? 9.586 -2.260 3.502 1.00 91.69 217 VAL A O 1
ATOM 1694 N N . SER A 1 218 ? 10.631 -4.209 3.127 1.00 89.69 218 SER A N 1
ATOM 1695 C CA . SER A 1 218 ? 10.848 -4.518 4.544 1.00 89.69 218 SER A CA 1
ATOM 1696 C C . SER A 1 218 ? 11.701 -3.467 5.260 1.00 89.69 218 SER A C 1
ATOM 1698 O O . SER A 1 218 ? 11.426 -3.157 6.417 1.00 89.69 218 SER A O 1
ATOM 1700 N N . ARG A 1 219 ? 12.729 -2.915 4.603 1.00 89.25 219 ARG A N 1
ATOM 1701 C CA . ARG A 1 219 ? 13.538 -1.821 5.164 1.00 89.25 219 ARG A CA 1
ATOM 1702 C C . ARG A 1 219 ? 12.748 -0.520 5.255 1.00 89.25 219 ARG A C 1
ATOM 1704 O O . ARG A 1 219 ? 12.873 0.188 6.251 1.00 89.25 219 ARG A O 1
ATOM 1711 N N . GLY A 1 220 ? 11.924 -0.223 4.249 1.00 88.44 220 GLY A N 1
ATOM 1712 C CA . GLY A 1 220 ? 11.029 0.931 4.269 1.00 88.44 220 GLY A CA 1
ATOM 1713 C C . GLY A 1 220 ? 10.014 0.870 5.410 1.00 88.44 220 GLY A C 1
ATOM 1714 O O . GLY A 1 220 ? 9.828 1.870 6.097 1.00 88.44 220 GLY A O 1
ATOM 1715 N N . ASP A 1 221 ? 9.423 -0.303 5.641 1.00 89.75 221 ASP A N 1
ATOM 1716 C CA . ASP A 1 221 ? 8.476 -0.567 6.732 1.00 89.75 221 ASP A CA 1
ATOM 1717 C C . ASP A 1 221 ? 9.130 -0.419 8.109 1.00 89.75 221 ASP A C 1
ATOM 1719 O O . ASP A 1 221 ? 8.645 0.310 8.972 1.00 89.75 221 ASP A O 1
ATOM 1723 N N . GLN A 1 222 ? 10.318 -0.995 8.292 1.00 87.25 222 GLN A N 1
ATOM 1724 C CA . GLN A 1 222 ? 11.073 -0.794 9.525 1.00 87.25 222 GLN A CA 1
ATOM 1725 C C . GLN A 1 222 ? 11.395 0.694 9.764 1.00 87.25 222 GLN A C 1
ATOM 1727 O O . GLN A 1 222 ? 11.223 1.199 10.875 1.00 87.25 222 GLN A O 1
ATOM 1732 N N . ALA A 1 223 ? 11.827 1.413 8.725 1.00 85.56 223 ALA A N 1
ATOM 1733 C CA . ALA A 1 223 ? 12.194 2.819 8.834 1.00 85.56 223 ALA A CA 1
ATOM 1734 C C . ALA A 1 223 ? 10.996 3.737 9.130 1.00 85.56 223 ALA A C 1
ATOM 1736 O O . ALA A 1 223 ? 11.174 4.734 9.834 1.00 85.56 223 ALA A O 1
ATOM 1737 N N . SER A 1 224 ? 9.793 3.441 8.618 1.00 82.50 224 SER A N 1
ATOM 1738 C CA . SER A 1 224 ? 8.598 4.237 8.939 1.00 82.50 224 SER A CA 1
ATOM 1739 C C . SER A 1 224 ? 8.222 4.083 10.411 1.00 82.50 224 SER A C 1
ATOM 1741 O O . SER A 1 224 ? 8.004 5.081 11.097 1.00 82.50 224 SER A O 1
ATOM 1743 N N . VAL A 1 225 ? 8.280 2.858 10.943 1.00 79.56 225 VAL A N 1
ATOM 1744 C CA . VAL A 1 225 ? 8.044 2.587 12.368 1.00 79.56 225 VAL A CA 1
ATOM 1745 C C . VAL A 1 225 ? 9.081 3.288 13.250 1.00 79.56 225 VAL A C 1
ATOM 1747 O O . VAL A 1 225 ? 8.716 3.897 14.255 1.00 79.56 225 VAL A O 1
ATOM 1750 N N . GLU A 1 226 ? 10.364 3.242 12.884 1.00 80.00 226 GLU A N 1
ATOM 1751 C CA . GLU A 1 226 ? 11.444 3.910 13.625 1.00 80.00 226 GLU A CA 1
ATOM 1752 C C . GLU A 1 226 ? 11.309 5.443 13.619 1.00 80.00 226 GLU A C 1
ATOM 1754 O O . GLU A 1 226 ? 11.559 6.083 14.637 1.00 80.00 226 GLU A O 1
ATOM 1759 N N . GLN A 1 227 ? 10.882 6.048 12.505 1.00 72.88 227 GLN A N 1
ATOM 1760 C CA . GLN A 1 227 ? 10.675 7.501 12.403 1.00 72.88 227 GLN A CA 1
ATOM 1761 C C . GLN A 1 227 ? 9.385 7.975 13.081 1.00 72.88 227 GLN A C 1
ATOM 1763 O O . GLN A 1 227 ? 9.317 9.116 13.544 1.00 72.88 227 GLN A O 1
ATOM 1768 N N . ALA A 1 228 ? 8.364 7.116 13.135 1.00 63.84 228 ALA A N 1
ATOM 1769 C CA . ALA A 1 228 ? 7.104 7.387 13.816 1.00 63.84 228 ALA A CA 1
ATOM 1770 C C . ALA A 1 228 ? 7.203 7.214 15.340 1.00 63.84 228 ALA A C 1
ATOM 1772 O O . ALA A 1 228 ? 6.360 7.750 16.072 1.00 63.84 228 ALA A O 1
ATOM 1773 N N . GLN A 1 229 ? 8.224 6.502 15.834 1.00 59.19 229 GLN A N 1
ATOM 1774 C CA . GLN A 1 229 ? 8.543 6.503 17.254 1.00 59.19 229 GLN A CA 1
ATOM 1775 C C . GLN A 1 229 ? 8.899 7.933 17.671 1.00 59.19 229 GLN A C 1
ATOM 1777 O O . GLN A 1 229 ? 9.794 8.542 17.078 1.00 59.19 229 GLN A O 1
ATOM 1782 N N . PRO A 1 230 ? 8.226 8.510 18.689 1.00 48.16 230 PRO A N 1
ATOM 1783 C CA . PRO A 1 230 ? 8.728 9.736 19.277 1.00 48.16 230 PRO A CA 1
ATOM 1784 C C . PRO A 1 230 ? 10.174 9.456 19.665 1.00 48.16 230 PRO A C 1
ATOM 1786 O O . PRO A 1 230 ? 10.444 8.415 20.273 1.00 48.16 230 PRO A O 1
ATOM 1789 N N . ALA A 1 231 ? 11.091 10.363 19.305 1.00 43.53 231 ALA A N 1
ATOM 1790 C CA . ALA A 1 231 ? 12.428 10.344 19.875 1.00 43.53 231 ALA A CA 1
ATOM 1791 C C . ALA A 1 231 ? 12.229 10.085 21.364 1.00 43.53 231 ALA A C 1
ATOM 1793 O O . ALA A 1 231 ? 11.483 10.830 22.010 1.00 43.53 231 ALA A O 1
ATOM 1794 N N . ILE A 1 232 ? 12.777 8.983 21.875 1.00 42.41 232 ILE A N 1
ATOM 1795 C CA . ILE A 1 232 ? 12.692 8.665 23.291 1.00 42.41 232 ILE A CA 1
ATOM 1796 C C . ILE A 1 232 ? 13.563 9.716 23.988 1.00 42.41 232 ILE A C 1
ATOM 1798 O O . ILE A 1 232 ? 14.679 9.461 24.421 1.00 42.41 232 ILE A O 1
ATOM 1802 N N . ALA A 1 233 ? 13.052 10.937 24.115 1.00 42.41 233 ALA A N 1
ATOM 1803 C CA . ALA A 1 233 ? 13.236 11.675 25.330 1.00 42.41 233 ALA A CA 1
ATOM 1804 C C . ALA A 1 233 ? 12.526 10.796 26.351 1.00 42.41 233 ALA A C 1
ATOM 1806 O O . ALA A 1 233 ? 11.296 10.800 26.427 1.00 42.41 233 ALA A O 1
ATOM 1807 N N . VAL A 1 234 ? 13.293 9.952 27.048 1.00 46.28 234 VAL A N 1
ATOM 1808 C CA . VAL A 1 234 ? 12.821 9.306 28.267 1.00 46.28 234 VAL A CA 1
ATOM 1809 C C . VAL A 1 234 ? 12.310 10.457 29.119 1.00 46.28 234 VAL A C 1
ATOM 1811 O O . VAL A 1 234 ? 13.097 11.163 29.737 1.00 46.28 234 VAL A O 1
ATOM 1814 N N . GLN A 1 235 ? 11.003 10.717 29.092 1.00 50.78 235 GLN A N 1
ATOM 1815 C CA . GLN A 1 235 ? 10.400 11.555 30.103 1.00 50.78 235 GLN A CA 1
ATOM 1816 C C . GLN A 1 235 ? 10.528 10.714 31.367 1.00 50.78 235 GLN A C 1
ATOM 1818 O O . GLN A 1 235 ? 9.911 9.636 31.408 1.00 50.78 235 GLN A O 1
ATOM 1823 N N . PRO A 1 236 ? 11.346 11.135 32.349 1.00 54.50 236 PRO A N 1
ATOM 1824 C CA . PRO A 1 236 ? 11.636 10.323 33.530 1.00 54.50 236 PRO A CA 1
ATOM 1825 C C . PRO A 1 236 ? 10.349 9.875 34.240 1.00 54.50 236 PRO A C 1
ATOM 1827 O O . PRO A 1 236 ? 10.280 8.785 34.797 1.00 54.50 236 PRO A O 1
ATOM 1830 N N . ASP A 1 237 ? 9.287 10.676 34.111 1.00 58.94 237 ASP A N 1
ATOM 1831 C CA . ASP A 1 237 ? 7.982 10.458 34.731 1.00 58.94 237 ASP A CA 1
ATOM 1832 C C . ASP A 1 237 ? 6.981 9.632 33.899 1.00 58.94 237 ASP A C 1
ATOM 1834 O O . ASP A 1 237 ? 5.874 9.341 34.363 1.00 58.94 237 ASP A O 1
ATOM 1838 N N . SER A 1 238 ? 7.310 9.214 32.676 1.00 66.06 238 SER A N 1
ATOM 1839 C CA . SER A 1 238 ? 6.421 8.335 31.899 1.00 66.06 238 SER A CA 1
ATOM 1840 C C . SER A 1 238 ? 6.369 6.922 32.499 1.00 66.06 238 SER A C 1
ATOM 1842 O O . SER A 1 238 ? 7.317 6.473 33.139 1.00 66.06 238 SER A O 1
ATOM 1844 N N . LYS A 1 239 ? 5.271 6.177 32.295 1.00 67.31 239 LYS A N 1
ATOM 1845 C CA . LYS A 1 239 ? 5.151 4.783 32.781 1.00 67.31 239 LYS A CA 1
ATOM 1846 C C . LYS A 1 239 ? 6.272 3.889 32.232 1.00 67.31 239 LYS A C 1
ATOM 1848 O O . LYS A 1 239 ? 6.853 3.102 32.971 1.00 67.31 239 LYS A O 1
ATOM 1853 N N . VAL A 1 240 ? 6.614 4.076 30.955 1.00 65.25 240 VAL A N 1
ATOM 1854 C CA . VAL A 1 240 ? 7.726 3.386 30.282 1.00 65.25 240 VAL A CA 1
ATOM 1855 C C . VAL A 1 240 ? 9.078 3.857 30.825 1.00 65.25 240 VAL A C 1
ATOM 1857 O O . VAL A 1 240 ? 9.935 3.026 31.106 1.00 65.25 240 VAL A O 1
ATOM 1860 N N . GLY A 1 241 ? 9.261 5.161 31.052 1.00 65.81 241 GLY A N 1
ATOM 1861 C CA . GLY A 1 241 ? 10.477 5.715 31.655 1.00 65.81 241 GLY A CA 1
ATOM 1862 C C . GLY A 1 241 ? 10.735 5.178 33.063 1.00 65.81 241 GLY A C 1
ATOM 1863 O O . GLY A 1 241 ? 11.832 4.704 33.343 1.00 65.81 241 GLY A O 1
ATOM 1864 N N . ARG A 1 242 ? 9.703 5.134 33.914 1.00 71.75 242 ARG A N 1
ATOM 1865 C CA . ARG A 1 242 ? 9.777 4.533 35.254 1.00 71.75 242 ARG A CA 1
ATOM 1866 C C . ARG A 1 242 ? 10.073 3.039 35.205 1.00 71.75 242 ARG A C 1
ATOM 1868 O O . ARG A 1 242 ? 10.830 2.549 36.039 1.00 71.75 242 ARG A O 1
ATOM 1875 N N . LEU A 1 243 ? 9.501 2.315 34.241 1.00 75.25 243 LEU A N 1
ATOM 1876 C CA . LEU A 1 243 ? 9.779 0.892 34.044 1.00 75.25 243 LEU A CA 1
ATOM 1877 C C . LEU A 1 243 ? 11.251 0.662 33.668 1.00 75.25 243 LEU A C 1
ATOM 1879 O O . LEU A 1 243 ? 11.921 -0.148 34.303 1.00 75.25 243 LEU A O 1
ATOM 1883 N N . LEU A 1 244 ? 11.768 1.416 32.694 1.00 76.88 244 LEU A N 1
ATOM 1884 C CA . LEU A 1 244 ? 13.167 1.338 32.265 1.00 76.88 244 LEU A CA 1
ATOM 1885 C C . LEU A 1 244 ? 14.134 1.740 33.385 1.00 76.88 244 LEU A C 1
ATOM 1887 O O . LEU A 1 244 ? 15.121 1.045 33.612 1.00 76.88 244 LEU A O 1
ATOM 1891 N N . GLN A 1 245 ? 13.826 2.802 34.134 1.00 75.94 245 GLN A N 1
ATOM 1892 C CA . GLN A 1 245 ? 14.604 3.212 35.304 1.00 75.94 245 GLN A CA 1
ATOM 1893 C C . GLN A 1 245 ? 14.595 2.125 36.386 1.00 75.94 245 GLN A C 1
ATOM 1895 O O . GLN A 1 245 ? 15.628 1.824 36.975 1.00 75.94 245 GLN A O 1
ATOM 1900 N N . THR A 1 246 ? 13.450 1.476 36.607 1.00 79.31 246 THR A N 1
ATOM 1901 C CA . THR A 1 246 ? 13.340 0.367 37.563 1.00 79.31 246 THR A CA 1
ATOM 1902 C C . THR A 1 246 ? 14.174 -0.833 37.119 1.00 79.31 246 THR A C 1
ATOM 1904 O O . THR A 1 246 ? 14.843 -1.437 37.951 1.00 79.31 246 THR A O 1
ATOM 1907 N N . PHE A 1 247 ? 14.202 -1.168 35.825 1.00 78.19 247 PHE A N 1
ATOM 1908 C CA . PHE A 1 247 ? 15.104 -2.205 35.314 1.00 78.19 247 PHE A CA 1
ATOM 1909 C C . PHE A 1 247 ? 16.574 -1.842 35.523 1.00 78.19 247 PHE A C 1
ATOM 1911 O O . PHE A 1 247 ? 17.335 -2.680 36.000 1.00 78.19 247 PHE A O 1
ATOM 1918 N N . GLN A 1 248 ? 16.962 -0.597 35.243 1.00 77.50 248 GLN A N 1
ATOM 1919 C CA . GLN A 1 248 ? 18.324 -0.121 35.496 1.00 77.50 248 GLN A CA 1
ATOM 1920 C C . GLN A 1 248 ? 18.700 -0.225 36.982 1.00 77.50 248 GLN A C 1
ATOM 1922 O O . GLN A 1 248 ? 19.778 -0.722 37.294 1.00 77.50 248 GLN A O 1
ATOM 1927 N N . GLU A 1 249 ? 17.807 0.166 37.899 1.00 79.44 249 GLU A N 1
ATOM 1928 C CA . GLU A 1 249 ? 18.009 0.028 39.349 1.00 79.44 249 GLU A CA 1
ATOM 1929 C C . GLU A 1 249 ? 18.147 -1.440 39.782 1.00 79.44 249 GLU A C 1
ATOM 1931 O O . GLU A 1 249 ? 19.046 -1.773 40.550 1.00 79.44 249 GLU A O 1
ATOM 1936 N N . LEU A 1 250 ? 17.274 -2.331 39.298 1.00 80.88 250 LEU A N 1
ATOM 1937 C CA . LEU A 1 250 ? 17.297 -3.753 39.661 1.00 80.88 250 LEU A CA 1
ATOM 1938 C C . LEU A 1 250 ? 18.573 -4.451 39.174 1.00 80.88 250 LEU A C 1
ATOM 1940 O O . LEU A 1 250 ? 19.115 -5.295 39.886 1.00 80.88 250 LEU A O 1
ATOM 1944 N N . ILE A 1 251 ? 19.066 -4.080 37.990 1.00 80.06 251 ILE A N 1
ATOM 1945 C CA . ILE A 1 251 ? 20.345 -4.568 37.460 1.00 80.06 251 ILE A CA 1
ATOM 1946 C C . ILE A 1 251 ? 21.508 -4.003 38.286 1.00 80.06 251 ILE A C 1
ATOM 1948 O O . ILE A 1 251 ? 22.379 -4.759 38.709 1.00 80.06 251 ILE A O 1
ATOM 1952 N N . ALA A 1 252 ? 21.509 -2.695 38.569 1.00 77.81 252 ALA A N 1
ATOM 1953 C CA . ALA A 1 252 ? 22.571 -2.040 39.336 1.00 77.81 252 ALA A CA 1
ATOM 1954 C C . ALA A 1 252 ? 22.691 -2.576 40.774 1.00 77.81 252 ALA A C 1
ATOM 1956 O O . ALA A 1 252 ? 23.797 -2.687 41.298 1.00 77.81 252 ALA A O 1
ATOM 1957 N N . ASN A 1 253 ? 21.568 -2.953 41.391 1.00 78.75 253 ASN A N 1
ATOM 1958 C CA . ASN A 1 253 ? 21.531 -3.527 42.737 1.00 78.75 253 ASN A CA 1
ATOM 1959 C C . ASN A 1 253 ? 21.793 -5.046 42.764 1.00 78.75 253 ASN A C 1
ATOM 1961 O O . ASN A 1 253 ? 21.786 -5.641 43.840 1.00 78.75 253 ASN A O 1
ATOM 1965 N N . GLY A 1 254 ? 21.996 -5.687 41.606 1.00 77.00 254 GLY A N 1
ATOM 1966 C CA . GLY A 1 254 ? 22.236 -7.131 41.502 1.00 77.00 254 GLY A CA 1
ATOM 1967 C C . GLY A 1 254 ? 21.009 -8.006 41.783 1.00 77.00 254 GLY A C 1
ATOM 1968 O O . GLY A 1 254 ? 21.138 -9.217 41.938 1.00 77.00 254 GLY A O 1
ATOM 1969 N N . GLU A 1 255 ? 19.819 -7.412 41.850 1.00 78.38 255 GLU A N 1
ATOM 1970 C CA . GLU A 1 255 ? 18.557 -8.130 42.056 1.00 78.38 255 GLU A CA 1
ATOM 1971 C C . GLU A 1 255 ? 18.075 -8.796 40.768 1.00 78.38 255 GLU A C 1
ATOM 1973 O O . GLU A 1 255 ? 17.422 -9.835 40.807 1.00 78.38 255 GLU A O 1
ATOM 1978 N N . MET A 1 256 ? 18.414 -8.200 39.624 1.00 78.69 256 MET A N 1
ATOM 1979 C CA . MET A 1 256 ? 18.223 -8.786 38.308 1.00 78.69 256 MET A CA 1
ATOM 1980 C C . MET A 1 256 ? 19.562 -9.337 37.814 1.00 78.69 256 MET A C 1
ATOM 1982 O O . MET A 1 256 ? 20.495 -8.580 37.545 1.00 78.69 256 MET A O 1
ATOM 1986 N N . GLY A 1 257 ? 19.661 -10.662 37.710 1.00 78.50 257 GLY A N 1
ATOM 1987 C CA . GLY A 1 257 ? 20.881 -11.326 37.266 1.00 78.50 257 GLY A CA 1
ATOM 1988 C C . GLY A 1 257 ? 21.151 -11.065 35.785 1.00 78.50 257 GLY A C 1
ATOM 1989 O O . GLY A 1 257 ? 20.225 -11.130 34.969 1.00 78.50 257 GLY A O 1
ATOM 1990 N N . VAL A 1 258 ? 22.419 -10.815 35.444 1.00 80.88 258 VAL A N 1
ATOM 1991 C CA . VAL A 1 258 ? 22.900 -10.647 34.065 1.00 80.88 258 VAL A CA 1
ATOM 1992 C C . VAL A 1 258 ? 23.847 -11.792 33.712 1.00 80.88 258 VAL A C 1
ATOM 1994 O O . VAL A 1 258 ? 24.791 -12.047 34.456 1.00 80.88 258 VAL A O 1
ATOM 1997 N N . ASN A 1 259 ? 23.620 -12.461 32.576 1.00 77.94 259 ASN A N 1
ATOM 1998 C CA . ASN A 1 259 ? 24.523 -13.480 32.015 1.00 77.94 259 ASN A CA 1
ATOM 1999 C C . ASN A 1 259 ? 24.931 -14.598 32.999 1.00 77.94 259 ASN A C 1
ATOM 2001 O O . ASN A 1 259 ? 26.098 -14.976 33.092 1.00 77.94 259 ASN A O 1
ATOM 2005 N N . GLY A 1 260 ? 23.952 -15.154 33.716 1.00 76.38 260 GLY A N 1
ATOM 2006 C CA . GLY A 1 260 ? 24.141 -16.272 34.641 1.00 76.38 260 GLY A CA 1
ATOM 2007 C C . GLY A 1 260 ? 23.036 -17.333 34.540 1.00 76.38 260 GLY A C 1
ATOM 2008 O O . GLY A 1 260 ? 22.000 -17.104 33.905 1.00 76.38 260 GLY A O 1
ATOM 2009 N N . PRO A 1 261 ? 23.220 -18.511 35.162 1.00 58.03 261 PRO A N 1
ATOM 2010 C CA . PRO A 1 261 ? 22.160 -19.509 35.284 1.00 58.03 261 PRO A CA 1
ATOM 2011 C C . PRO A 1 261 ? 20.947 -18.918 36.021 1.00 58.03 261 PRO A C 1
ATOM 2013 O O . PRO A 1 261 ? 21.067 -18.485 37.164 1.00 58.03 261 PRO A O 1
ATOM 2016 N N . GLY A 1 262 ? 19.788 -18.869 35.357 1.00 66.75 262 GLY A N 1
ATOM 2017 C CA . GLY A 1 262 ? 18.570 -18.253 35.905 1.00 66.75 262 GLY A CA 1
ATOM 2018 C C . GLY A 1 262 ? 18.530 -16.718 35.851 1.00 66.75 262 GLY A C 1
ATOM 2019 O O . GLY A 1 262 ? 17.671 -16.124 36.499 1.00 66.75 262 GLY A O 1
ATOM 2020 N N . ALA A 1 263 ? 19.436 -16.079 35.104 1.00 75.19 263 ALA A N 1
ATOM 2021 C CA . ALA A 1 263 ? 19.441 -14.636 34.877 1.00 75.19 263 ALA A CA 1
ATOM 2022 C C . ALA A 1 263 ? 18.196 -14.158 34.112 1.00 75.19 263 ALA A C 1
ATOM 2024 O O . ALA A 1 263 ? 17.633 -14.858 33.272 1.00 75.19 263 ALA A O 1
ATOM 2025 N N . GLN A 1 264 ? 17.775 -12.932 34.404 1.00 80.88 264 GLN A N 1
ATOM 2026 C CA . GLN A 1 264 ? 16.620 -12.295 33.770 1.00 80.88 264 GLN A CA 1
ATOM 2027 C C . GLN A 1 264 ? 17.029 -11.418 32.583 1.00 80.88 264 GLN A C 1
ATOM 2029 O O . GLN A 1 264 ? 16.177 -11.041 31.776 1.00 80.88 264 GLN A O 1
ATOM 2034 N N . VAL A 1 265 ? 18.320 -11.095 32.470 1.00 78.31 265 VAL A N 1
ATOM 2035 C CA . VAL A 1 265 ? 18.889 -10.321 31.368 1.00 78.31 265 VAL A CA 1
ATOM 2036 C C . VAL A 1 265 ? 20.089 -11.064 30.800 1.00 78.31 265 VAL A C 1
ATOM 2038 O O . VAL A 1 265 ? 20.980 -11.497 31.531 1.00 78.31 265 VAL A O 1
ATOM 2041 N N . TYR A 1 266 ? 20.121 -11.182 29.480 1.00 77.00 266 TYR A N 1
ATOM 2042 C CA . TYR A 1 266 ? 21.235 -11.747 28.735 1.00 77.00 266 TYR A CA 1
ATOM 2043 C C . TYR A 1 266 ? 21.777 -10.693 27.780 1.00 77.00 266 TYR A C 1
ATOM 2045 O O . TYR A 1 266 ? 21.009 -10.089 27.038 1.00 77.00 266 TYR A O 1
ATOM 2053 N N . VAL A 1 267 ? 23.082 -10.448 27.813 1.00 81.12 267 VAL A N 1
ATOM 2054 C CA . VAL A 1 267 ? 23.756 -9.447 26.980 1.00 81.12 267 VAL A CA 1
ATOM 2055 C C . VAL A 1 267 ? 24.842 -10.140 26.172 1.00 81.12 267 VAL A C 1
ATOM 2057 O O . VAL A 1 267 ? 25.753 -10.733 26.751 1.00 81.12 267 VAL A O 1
ATOM 2060 N N . GLU A 1 268 ? 24.760 -10.042 24.848 1.00 69.88 268 GLU A N 1
ATOM 2061 C CA . GLU A 1 268 ? 25.761 -10.555 23.913 1.00 69.88 268 GLU A CA 1
ATOM 2062 C C . GLU A 1 268 ? 26.070 -9.476 22.867 1.00 69.88 268 GLU A C 1
ATOM 2064 O O . GLU A 1 268 ? 25.218 -9.110 22.056 1.00 69.88 268 GLU A O 1
ATOM 2069 N N . GLY A 1 269 ? 27.293 -8.940 22.899 1.00 73.69 269 GLY A N 1
ATOM 2070 C CA . GLY A 1 269 ? 27.693 -7.833 22.028 1.00 73.69 269 GLY A CA 1
ATOM 2071 C C . GLY A 1 269 ? 26.854 -6.573 22.265 1.00 73.69 269 GLY A C 1
ATOM 2072 O O . GLY A 1 269 ? 26.787 -6.066 23.383 1.00 73.69 269 GLY A O 1
ATOM 2073 N N . ASP A 1 270 ? 26.226 -6.069 21.204 1.00 71.38 270 ASP A N 1
ATOM 2074 C CA . ASP A 1 270 ? 25.312 -4.921 21.207 1.00 71.38 270 ASP A CA 1
ATOM 2075 C C . ASP A 1 270 ? 23.845 -5.305 21.477 1.00 71.38 270 ASP A C 1
ATOM 2077 O O . ASP A 1 270 ? 22.961 -4.446 21.474 1.00 71.38 270 ASP A O 1
ATOM 2081 N N . LYS A 1 271 ? 23.563 -6.590 21.720 1.00 54.03 271 LYS A N 1
ATOM 2082 C CA . LYS A 1 271 ? 22.207 -7.110 21.913 1.00 54.03 271 LYS A CA 1
ATOM 2083 C C . LYS A 1 271 ? 21.953 -7.428 23.376 1.00 54.03 271 LYS A C 1
ATOM 2085 O O . LYS A 1 271 ? 22.784 -8.028 24.055 1.00 54.03 271 LYS A O 1
ATOM 2090 N N . ALA A 1 272 ? 20.754 -7.086 23.838 1.00 72.44 272 ALA A N 1
ATOM 2091 C CA . ALA A 1 272 ? 20.245 -7.480 25.143 1.00 72.44 272 ALA A CA 1
ATOM 2092 C C . ALA A 1 272 ? 18.888 -8.179 24.993 1.00 72.44 272 ALA A C 1
ATOM 2094 O O . ALA A 1 272 ? 17.986 -7.669 24.328 1.00 72.44 272 ALA A O 1
ATOM 2095 N N . ALA A 1 273 ? 18.737 -9.336 25.629 1.00 68.25 273 ALA A N 1
ATOM 2096 C CA . ALA A 1 273 ? 17.488 -10.069 25.751 1.00 68.25 273 ALA A CA 1
ATOM 2097 C C . ALA A 1 273 ? 17.011 -10.026 27.208 1.00 68.25 273 ALA A C 1
ATOM 2099 O O . ALA A 1 273 ? 17.778 -10.292 28.132 1.00 68.25 273 ALA A O 1
ATOM 2100 N N . VAL A 1 274 ? 15.735 -9.700 27.415 1.00 72.31 274 VAL A N 1
ATOM 2101 C CA . VAL A 1 274 ? 15.105 -9.632 28.741 1.00 72.31 274 VAL A CA 1
ATOM 2102 C C . VAL A 1 274 ? 14.045 -10.726 28.840 1.00 72.31 274 VAL A C 1
ATOM 2104 O O . VAL A 1 274 ? 13.165 -10.822 27.985 1.00 72.31 274 VAL A O 1
ATOM 2107 N N . VAL A 1 275 ? 14.100 -11.549 29.887 1.00 73.50 275 VAL A N 1
ATOM 2108 C CA . VAL A 1 275 ? 13.142 -12.640 30.116 1.00 73.50 275 VAL A CA 1
ATOM 2109 C C . VAL A 1 275 ? 11.834 -12.068 30.674 1.00 73.50 275 VAL A C 1
ATOM 2111 O O . VAL A 1 275 ? 11.645 -11.891 31.878 1.00 73.50 275 VAL A O 1
ATOM 2114 N N . VAL A 1 276 ? 10.922 -11.757 29.753 1.00 56.19 276 VAL A N 1
ATOM 2115 C CA . VAL A 1 276 ? 9.758 -10.877 29.948 1.00 56.19 276 VAL A CA 1
ATOM 2116 C C . VAL A 1 276 ? 8.835 -11.241 31.129 1.00 56.19 276 VAL A C 1
ATOM 2118 O O . VAL A 1 276 ? 8.487 -10.325 31.877 1.00 56.19 276 VAL A O 1
ATOM 2121 N N . PRO A 1 277 ? 8.451 -12.509 31.389 1.00 60.62 277 PRO A N 1
ATOM 2122 C CA . PRO A 1 277 ? 7.514 -12.806 32.478 1.00 60.62 277 PRO A CA 1
ATOM 2123 C C . PRO A 1 277 ? 8.081 -12.497 33.870 1.00 60.62 277 PRO A C 1
ATOM 2125 O O . PRO A 1 277 ? 7.356 -12.037 34.750 1.00 60.62 277 PRO A O 1
ATOM 2128 N N . ILE A 1 278 ? 9.383 -12.726 34.063 1.00 62.25 278 ILE A N 1
ATOM 2129 C CA . ILE A 1 278 ? 10.052 -12.561 35.359 1.00 62.25 278 ILE A CA 1
ATOM 2130 C C . ILE A 1 278 ? 10.428 -11.093 35.560 1.00 62.25 278 ILE A C 1
ATOM 2132 O O . ILE A 1 278 ? 10.126 -10.517 36.604 1.00 62.25 278 ILE A O 1
ATOM 2136 N N . SER A 1 279 ? 11.000 -10.449 34.540 1.00 65.56 279 SER A N 1
ATOM 2137 C CA . SER A 1 279 ? 11.420 -9.049 34.632 1.00 65.56 279 SER A CA 1
ATOM 2138 C C . SER A 1 279 ? 10.237 -8.108 34.869 1.00 65.56 279 SER A C 1
ATOM 2140 O O . SER A 1 279 ? 10.319 -7.235 35.733 1.00 65.56 279 SER A O 1
ATOM 2142 N N . ILE A 1 280 ? 9.102 -8.314 34.185 1.00 70.19 280 ILE A N 1
ATOM 2143 C CA . ILE A 1 280 ? 7.893 -7.500 34.402 1.00 70.19 280 ILE A CA 1
ATOM 2144 C C . ILE A 1 280 ? 7.340 -7.686 35.820 1.00 70.19 280 ILE A C 1
ATOM 2146 O O . ILE A 1 280 ? 6.954 -6.699 36.445 1.00 70.19 280 ILE A O 1
ATOM 2150 N N . ALA A 1 281 ? 7.324 -8.914 36.352 1.00 72.25 281 ALA A N 1
ATOM 2151 C CA . ALA A 1 281 ? 6.863 -9.170 37.717 1.00 72.25 281 ALA A CA 1
ATOM 2152 C C . ALA A 1 281 ? 7.738 -8.443 38.754 1.00 72.25 281 ALA A C 1
ATOM 2154 O O . ALA A 1 281 ? 7.211 -7.738 39.611 1.00 72.25 281 ALA A O 1
ATOM 2155 N N . MET A 1 282 ? 9.065 -8.515 38.611 1.00 68.00 282 MET A N 1
ATOM 2156 C CA . MET A 1 282 ? 10.010 -7.843 39.512 1.00 68.00 282 MET A CA 1
ATOM 2157 C C . MET A 1 282 ? 9.865 -6.318 39.484 1.00 68.00 282 MET A C 1
ATOM 2159 O O . MET A 1 282 ? 9.831 -5.676 40.536 1.00 68.00 282 MET A O 1
ATOM 2163 N N . ALA A 1 283 ? 9.739 -5.720 38.295 1.00 73.75 283 ALA A N 1
ATOM 2164 C CA . ALA A 1 283 ? 9.549 -4.276 38.193 1.00 73.75 283 ALA A CA 1
ATOM 2165 C C . ALA A 1 283 ? 8.182 -3.828 38.720 1.00 73.75 283 ALA A C 1
ATOM 2167 O O . ALA A 1 283 ? 8.100 -2.809 39.405 1.00 73.75 283 ALA A O 1
ATOM 2168 N N . ARG A 1 284 ? 7.118 -4.599 38.468 1.00 75.50 284 ARG A N 1
ATOM 2169 C CA . ARG A 1 284 ? 5.787 -4.333 39.027 1.00 75.50 284 ARG A CA 1
ATOM 2170 C C . ARG A 1 284 ? 5.813 -4.357 40.554 1.00 75.50 284 ARG A C 1
ATOM 2172 O O . ARG A 1 284 ? 5.309 -3.425 41.173 1.00 75.50 284 ARG A O 1
ATOM 2179 N N . ASP A 1 285 ? 6.410 -5.382 41.157 1.00 77.38 285 ASP A N 1
ATOM 2180 C CA . ASP A 1 285 ? 6.450 -5.536 42.614 1.00 77.38 285 ASP A CA 1
ATOM 2181 C C . ASP A 1 285 ? 7.285 -4.413 43.264 1.00 77.38 285 ASP A C 1
ATOM 2183 O O . ASP A 1 285 ? 6.894 -3.845 44.289 1.00 77.38 285 ASP A O 1
ATOM 2187 N N . ARG A 1 286 ? 8.381 -3.993 42.612 1.00 77.69 286 ARG A N 1
ATOM 2188 C CA . ARG A 1 286 ? 9.198 -2.844 43.035 1.00 77.69 286 ARG A CA 1
ATOM 2189 C C . ARG A 1 286 ? 8.448 -1.513 42.945 1.00 77.69 286 ARG A C 1
ATOM 2191 O O . ARG A 1 286 ? 8.571 -0.677 43.842 1.00 77.69 286 ARG A O 1
ATOM 2198 N N . LEU A 1 287 ? 7.670 -1.302 41.886 1.00 75.38 287 LEU A N 1
ATOM 2199 C CA . LEU A 1 287 ? 6.858 -0.094 41.712 1.00 75.38 287 LEU A CA 1
ATOM 2200 C C . LEU A 1 287 ? 5.685 -0.053 42.703 1.00 75.38 287 LEU A C 1
ATOM 2202 O O . LEU A 1 287 ? 5.432 0.993 43.307 1.00 75.38 287 LEU A O 1
ATOM 2206 N N . ALA A 1 288 ? 5.054 -1.200 42.970 1.00 72.88 288 ALA A N 1
ATOM 2207 C CA . ALA A 1 288 ? 4.012 -1.339 43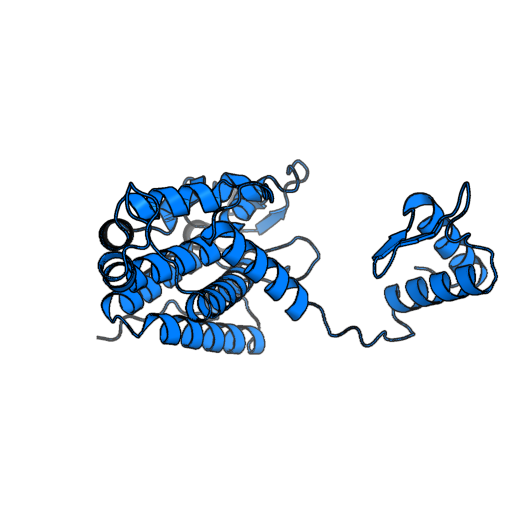.985 1.00 72.88 288 ALA A CA 1
ATOM 2208 C C . ALA A 1 288 ? 4.533 -1.014 45.397 1.00 72.88 288 ALA A C 1
ATOM 2210 O O . ALA A 1 288 ? 3.876 -0.284 46.141 1.00 72.88 288 ALA A O 1
ATOM 2211 N N . ALA A 1 289 ? 5.747 -1.462 45.745 1.00 71.75 289 ALA A N 1
ATOM 2212 C CA . ALA A 1 289 ? 6.400 -1.123 47.014 1.00 71.75 289 ALA A CA 1
ATOM 2213 C C . ALA A 1 289 ? 6.666 0.389 47.165 1.00 71.75 289 ALA A C 1
ATOM 2215 O O . ALA A 1 289 ? 6.584 0.928 48.269 1.00 71.75 289 ALA A O 1
ATOM 2216 N N . LYS A 1 290 ? 6.911 1.097 46.053 1.00 73.19 290 LYS A N 1
ATOM 2217 C CA . LYS A 1 290 ? 7.049 2.564 46.005 1.00 73.19 290 LYS A CA 1
ATOM 2218 C C . LYS A 1 290 ? 5.694 3.307 45.945 1.00 73.19 290 LYS A C 1
ATOM 2220 O O . LYS A 1 290 ? 5.689 4.527 45.809 1.00 73.19 290 LYS A O 1
ATOM 2225 N N . ARG A 1 291 ? 4.550 2.608 46.063 1.00 69.81 291 ARG A N 1
ATOM 2226 C CA . ARG A 1 291 ? 3.173 3.135 45.881 1.00 69.81 291 ARG A CA 1
ATOM 2227 C C . ARG A 1 291 ? 2.924 3.783 44.510 1.00 69.81 291 ARG A C 1
ATOM 2229 O O . ARG A 1 291 ? 2.049 4.636 44.375 1.00 69.81 291 ARG A O 1
ATOM 2236 N N . ILE A 1 292 ? 3.675 3.377 43.489 1.00 60.62 292 ILE A N 1
ATOM 2237 C CA . ILE A 1 292 ? 3.506 3.844 42.112 1.00 60.62 292 ILE A CA 1
ATOM 2238 C C . ILE A 1 292 ? 2.679 2.792 41.371 1.00 60.62 292 ILE A C 1
ATOM 2240 O O . ILE A 1 292 ? 3.133 1.668 41.172 1.00 60.62 292 ILE A O 1
ATOM 2244 N N . VAL A 1 293 ? 1.454 3.148 40.982 1.00 55.22 293 VAL A N 1
ATOM 2245 C CA . VAL A 1 293 ? 0.581 2.273 40.186 1.00 55.22 293 VAL A CA 1
ATOM 2246 C C . VAL A 1 293 ? 0.894 2.486 38.706 1.00 55.22 293 VAL A C 1
ATOM 2248 O O . VAL A 1 293 ? 0.864 3.622 38.223 1.00 55.22 293 VAL A O 1
ATOM 2251 N N . LEU A 1 294 ? 1.241 1.397 38.013 1.00 49.62 294 LEU A N 1
ATOM 2252 C CA . LEU A 1 294 ? 1.436 1.375 36.561 1.00 49.62 294 LEU A CA 1
ATOM 2253 C C . LEU A 1 294 ? 0.127 1.570 35.801 1.00 49.62 294 LEU A C 1
ATOM 2255 O O . LEU A 1 294 ? -0.953 1.183 36.286 1.00 49.62 294 LEU A O 1
#

Radius of gyration: 22.79 Å; chains: 1; bounding box: 55×40×68 Å

Secondary structure (DSSP, 8-state):
-------GGGS---HHHHHHHHHHHHHHHHHGGGSHHHHHHHHHHHHHHHHHHTT--S-SSSTT-STTHHHHHHHHHHHHHHHHHHHS--PPBPTTS-B-HHHHHHHHHHHHHHHHHHHHHTTGGGGGGEEEEETTEE--TTTS-HHHHHHHHSS-EEEE-TT--TTTHHHHGGGGGGGT--HHHHHHH-HHHHHHHHHHHH----TTT--HHHHHHHHHHHHHHHHHS------TTSHHHHHHHHHHHHHHTTSS-BSSTT-SEEEETTEEEE-HHHHHHHHHHHHHHTT---